Protein AF-A0A349N407-F1 (afdb_monomer_lite)

Structure (mmCIF, N/CA/C/O backbone):
data_AF-A0A349N407-F1
#
_entry.id   AF-A0A349N407-F1
#
loop_
_atom_site.group_PDB
_atom_site.id
_atom_site.type_symbol
_atom_site.label_atom_id
_atom_site.label_alt_id
_atom_site.label_comp_id
_atom_site.label_asym_id
_atom_site.label_entity_id
_atom_site.label_seq_id
_atom_site.pdbx_PDB_ins_code
_atom_site.Cartn_x
_atom_site.Cartn_y
_atom_site.Cartn_z
_atom_site.occupancy
_atom_site.B_iso_or_equiv
_atom_site.auth_seq_id
_atom_site.auth_comp_id
_atom_site.auth_asym_id
_atom_site.auth_atom_id
_atom_site.pdbx_PDB_model_num
ATOM 1 N N . ARG A 1 1 ? 9.165 -16.835 -0.393 1.00 47.25 1 ARG A N 1
ATOM 2 C CA . ARG A 1 1 ? 7.829 -16.956 0.259 1.00 47.25 1 ARG A CA 1
ATOM 3 C C . ARG A 1 1 ? 7.904 -17.006 1.797 1.00 47.25 1 ARG A C 1
ATOM 5 O O . ARG A 1 1 ? 7.090 -16.354 2.441 1.00 47.25 1 ARG A O 1
ATOM 12 N N . THR A 1 2 ? 8.875 -17.701 2.399 1.00 43.88 2 THR A N 1
ATOM 13 C CA . THR A 1 2 ? 8.975 -17.907 3.864 1.00 43.88 2 THR A CA 1
ATOM 14 C C . THR A 1 2 ? 9.281 -16.632 4.672 1.00 43.88 2 THR A C 1
ATOM 16 O O . THR A 1 2 ? 8.630 -16.376 5.679 1.00 43.88 2 THR A O 1
ATOM 19 N N . VAL A 1 3 ? 10.183 -15.764 4.196 1.00 50.06 3 VAL A N 1
ATOM 20 C CA . VAL A 1 3 ? 10.647 -14.574 4.951 1.00 50.06 3 VAL A CA 1
ATOM 21 C C . VAL A 1 3 ? 9.567 -13.493 5.129 1.00 50.06 3 VAL A C 1
ATOM 23 O O . VAL A 1 3 ? 9.430 -12.928 6.212 1.00 50.06 3 VAL A O 1
ATOM 26 N N . GLY A 1 4 ? 8.754 -13.221 4.100 1.00 54.44 4 GLY A N 1
ATOM 27 C CA . GLY A 1 4 ? 7.656 -12.245 4.199 1.00 54.44 4 GLY A CA 1
ATOM 28 C C . GLY A 1 4 ? 6.553 -12.686 5.168 1.00 54.44 4 GLY A C 1
ATOM 29 O O . GLY A 1 4 ? 6.024 -11.875 5.924 1.00 54.44 4 GLY A O 1
ATOM 30 N N . THR A 1 5 ? 6.274 -13.993 5.204 1.00 59.03 5 THR A N 1
ATOM 31 C CA . THR A 1 5 ? 5.304 -14.594 6.131 1.00 59.03 5 THR A CA 1
ATOM 32 C C . THR A 1 5 ? 5.782 -14.486 7.583 1.00 59.03 5 THR A C 1
ATOM 34 O O . THR A 1 5 ? 4.986 -14.140 8.452 1.00 59.03 5 THR A O 1
ATOM 37 N N . LEU A 1 6 ? 7.081 -14.699 7.833 1.00 57.34 6 LEU A N 1
ATOM 38 C CA . LEU A 1 6 ? 7.695 -14.579 9.162 1.00 57.34 6 LEU A CA 1
ATOM 39 C C . LEU A 1 6 ? 7.635 -13.149 9.716 1.00 57.34 6 LEU A C 1
ATOM 41 O O . LEU A 1 6 ? 7.246 -12.961 10.864 1.00 57.34 6 LEU A O 1
ATOM 45 N N . ARG A 1 7 ? 7.937 -12.127 8.901 1.00 59.66 7 ARG A N 1
ATOM 46 C CA . ARG A 1 7 ? 7.836 -10.722 9.346 1.00 59.66 7 ARG A CA 1
ATOM 47 C C . ARG A 1 7 ? 6.400 -10.318 9.695 1.00 59.66 7 ARG A C 1
ATOM 49 O O . ARG A 1 7 ? 6.190 -9.659 10.702 1.00 59.66 7 ARG A O 1
ATOM 56 N N . GLY A 1 8 ? 5.412 -10.742 8.902 1.00 60.84 8 GLY A N 1
ATOM 57 C CA . GLY A 1 8 ? 4.001 -10.453 9.192 1.00 60.84 8 GLY A CA 1
ATOM 58 C C . GLY A 1 8 ? 3.477 -11.150 10.453 1.00 60.84 8 GLY A C 1
ATOM 59 O O . GLY A 1 8 ? 2.625 -10.602 11.145 1.00 60.84 8 GLY A O 1
ATOM 60 N N . LEU A 1 9 ? 3.983 -12.348 10.763 1.00 65.56 9 LEU A N 1
ATOM 61 C CA . LEU A 1 9 ? 3.678 -13.045 12.016 1.00 65.56 9 LEU A CA 1
ATOM 62 C C . LEU A 1 9 ? 4.338 -12.371 13.222 1.00 65.56 9 LEU A C 1
ATOM 64 O O . LEU A 1 9 ? 3.709 -12.280 14.268 1.00 65.56 9 LEU A O 1
ATOM 68 N N . ASN A 1 10 ? 5.560 -11.859 13.067 1.00 69.25 10 ASN A N 1
ATOM 69 C CA . ASN A 1 10 ? 6.248 -11.137 14.133 1.00 69.25 10 ASN A CA 1
ATOM 70 C C . ASN A 1 10 ? 5.510 -9.846 14.528 1.00 69.25 10 ASN A C 1
ATOM 72 O O . ASN A 1 10 ? 5.303 -9.616 15.712 1.00 69.25 10 ASN A O 1
ATOM 76 N N . ASP A 1 11 ? 5.038 -9.058 13.551 1.00 68.38 11 ASP A N 1
ATOM 77 C CA . ASP A 1 11 ? 4.224 -7.856 13.813 1.00 68.38 11 ASP A CA 1
ATOM 78 C C . ASP A 1 11 ? 2.938 -8.220 14.588 1.00 68.38 11 ASP A C 1
ATOM 80 O O . ASP A 1 11 ? 2.602 -7.572 15.576 1.00 68.38 11 ASP A O 1
ATOM 84 N N . LEU A 1 12 ? 2.245 -9.294 14.177 1.00 74.25 12 LEU A N 1
ATOM 85 C CA . LEU A 1 12 ? 1.037 -9.786 14.852 1.00 74.25 12 LEU A CA 1
ATOM 86 C C . LEU A 1 12 ? 1.310 -10.247 16.288 1.00 74.25 12 LEU A C 1
ATOM 88 O O . LEU A 1 12 ? 0.494 -9.987 17.168 1.00 74.25 12 LEU A O 1
ATOM 92 N N . LEU A 1 13 ? 2.425 -10.945 16.514 1.00 74.75 13 LEU A N 1
ATOM 93 C CA . LEU A 1 13 ? 2.823 -11.420 17.837 1.00 74.75 13 LEU A CA 1
ATOM 94 C C . LEU A 1 13 ? 3.188 -10.252 18.747 1.00 74.75 13 LEU A C 1
ATOM 96 O O . LEU A 1 13 ? 2.617 -10.149 19.824 1.00 74.75 13 LEU A O 1
ATOM 100 N N . LEU A 1 14 ? 4.082 -9.360 18.313 1.00 71.69 14 LEU A N 1
ATOM 101 C CA . LEU A 1 14 ? 4.497 -8.190 19.096 1.00 71.69 14 LEU A CA 1
ATOM 102 C C . LEU A 1 14 ? 3.305 -7.315 19.470 1.00 71.69 14 LEU A C 1
ATOM 104 O O . LEU A 1 14 ? 3.195 -6.871 20.607 1.00 71.69 14 LEU A O 1
ATOM 108 N N . GLN A 1 15 ? 2.379 -7.129 18.537 1.00 69.81 15 GLN A N 1
ATOM 109 C CA . GLN A 1 15 ? 1.162 -6.393 18.813 1.00 69.81 15 GLN A CA 1
ATOM 110 C C . GLN A 1 15 ? 0.229 -7.129 19.773 1.00 69.81 15 GLN A C 1
ATOM 112 O O . GLN A 1 15 ? -0.333 -6.506 20.662 1.00 69.81 15 GLN A O 1
ATOM 117 N N . HIS A 1 16 ? 0.064 -8.444 19.629 1.00 70.62 16 HIS A N 1
ATOM 118 C CA . HIS A 1 16 ? -0.728 -9.217 20.581 1.00 70.62 16 HIS A CA 1
ATOM 119 C C . HIS A 1 16 ? -0.116 -9.175 21.989 1.00 70.62 16 HIS A C 1
ATOM 121 O O . HIS A 1 16 ? -0.849 -9.073 22.966 1.00 70.62 16 HIS A O 1
ATOM 127 N N . PHE A 1 17 ? 1.216 -9.195 22.093 1.00 69.94 17 PHE A N 1
ATOM 128 C CA . PHE A 1 17 ? 1.940 -9.001 23.348 1.00 69.94 17 PHE A CA 1
ATOM 129 C C . PHE A 1 17 ? 1.700 -7.604 23.944 1.00 69.94 17 PHE A C 1
ATOM 131 O O . PHE A 1 17 ? 1.400 -7.513 25.134 1.00 69.94 17 PHE A O 1
ATOM 138 N N . ASP A 1 18 ? 1.767 -6.536 23.141 1.00 67.56 18 ASP A N 1
ATOM 139 C CA . ASP A 1 18 ? 1.457 -5.169 23.597 1.00 67.56 18 ASP A CA 1
ATOM 140 C C . ASP A 1 18 ? -0.003 -5.048 24.070 1.00 67.56 18 ASP A C 1
ATOM 142 O O . ASP A 1 18 ? -0.275 -4.547 25.159 1.00 67.56 18 ASP A O 1
ATOM 146 N N . GLU A 1 19 ? -0.945 -5.584 23.288 1.00 68.81 19 GLU A N 1
ATOM 147 C CA . GLU A 1 19 ? -2.385 -5.506 23.553 1.00 68.81 19 GLU A CA 1
ATOM 148 C C . GLU A 1 19 ? -2.820 -6.331 24.773 1.00 68.81 19 GLU A C 1
ATOM 150 O O . GLU A 1 19 ? -3.635 -5.859 25.564 1.00 68.81 19 GLU A O 1
ATOM 155 N N . VAL A 1 20 ? -2.327 -7.566 24.912 1.00 67.25 20 VAL A N 1
ATOM 156 C CA . VAL A 1 20 ? -2.818 -8.515 25.926 1.00 67.25 20 VAL A CA 1
ATOM 157 C C . VAL A 1 20 ? -1.972 -8.508 27.187 1.00 67.25 20 VAL A C 1
ATOM 159 O O . VAL A 1 20 ? -2.528 -8.710 28.259 1.00 67.25 20 VAL A O 1
ATOM 162 N N . ILE A 1 21 ? -0.655 -8.302 27.087 1.00 63.25 21 ILE A N 1
ATOM 163 C CA . ILE A 1 21 ? 0.256 -8.462 28.229 1.00 63.25 21 ILE A CA 1
ATOM 164 C C . ILE A 1 21 ? 0.672 -7.116 28.819 1.00 63.25 21 ILE A C 1
ATOM 166 O O . ILE A 1 21 ? 0.627 -6.961 30.036 1.00 63.25 21 ILE A O 1
ATOM 170 N N . LEU A 1 22 ? 1.066 -6.142 27.993 1.00 60.12 22 LEU A N 1
ATOM 171 C CA . LEU A 1 22 ? 1.614 -4.874 28.498 1.00 60.12 22 LEU A CA 1
ATOM 172 C C . LEU A 1 22 ? 0.538 -3.886 28.964 1.00 60.12 22 LEU A C 1
ATOM 174 O O . LEU A 1 22 ? 0.770 -3.159 29.924 1.00 60.12 22 LEU A O 1
ATOM 178 N N . ARG A 1 23 ? -0.643 -3.885 28.336 1.00 64.44 23 ARG A N 1
ATOM 179 C CA . ARG A 1 23 ? -1.752 -2.964 28.669 1.00 64.44 23 ARG A CA 1
ATOM 180 C C . ARG A 1 23 ? -2.846 -3.597 29.538 1.00 64.44 23 ARG A C 1
ATOM 182 O O . ARG A 1 23 ? -3.984 -3.128 29.584 1.00 64.44 23 ARG A O 1
ATOM 189 N N . LEU A 1 24 ? -2.507 -4.685 30.230 1.00 58.62 24 LEU A N 1
ATOM 190 C CA . LEU A 1 24 ? -3.411 -5.438 31.099 1.00 58.62 24 LEU A CA 1
ATOM 191 C C . LEU A 1 24 ? -3.842 -4.558 32.291 1.00 58.62 24 LEU A C 1
ATOM 193 O O . LEU A 1 24 ? -3.053 -4.283 33.189 1.00 58.62 24 LEU A O 1
ATOM 197 N N . GLY A 1 25 ? -5.103 -4.109 32.294 1.00 62.22 25 GLY A N 1
ATOM 198 C CA . GLY A 1 25 ? -5.687 -3.292 33.371 1.00 62.22 25 GLY A CA 1
ATOM 199 C C . GLY A 1 25 ? -5.849 -1.797 33.065 1.00 62.22 25 GLY A C 1
ATOM 200 O O . GLY A 1 25 ? -6.420 -1.076 33.884 1.00 62.22 25 GLY A O 1
ATOM 201 N N . GLU A 1 26 ? -5.417 -1.321 31.895 1.00 73.19 26 GLU A N 1
ATOM 202 C CA . GLU A 1 26 ? -5.687 0.052 31.454 1.00 73.19 26 GLU A CA 1
ATOM 203 C C . GLU A 1 26 ? -7.124 0.198 30.924 1.00 73.19 26 GLU A C 1
ATOM 205 O O . GLU A 1 26 ? -7.668 -0.698 30.274 1.00 73.19 26 GLU A O 1
ATOM 210 N N . ARG A 1 27 ? -7.762 1.353 31.172 1.00 75.56 27 ARG A N 1
ATOM 211 C CA . ARG A 1 27 ? -9.042 1.674 30.523 1.00 75.56 27 ARG A CA 1
ATOM 212 C C . ARG A 1 27 ? -8.802 1.894 29.036 1.00 75.56 27 ARG A C 1
ATOM 214 O O . ARG A 1 27 ? -8.113 2.837 28.655 1.00 75.56 27 ARG A O 1
ATOM 221 N N . GLU A 1 28 ? -9.428 1.068 28.206 1.00 81.56 28 GLU A N 1
ATOM 222 C CA . GLU A 1 28 ? -9.344 1.237 26.761 1.00 81.56 28 GLU A CA 1
ATOM 223 C C . GLU A 1 28 ? -9.971 2.564 26.319 1.00 81.56 28 GLU A C 1
ATOM 225 O O . GLU A 1 28 ? -11.111 2.892 26.661 1.00 81.56 28 GLU A O 1
ATOM 230 N N . ARG A 1 29 ? -9.227 3.322 25.513 1.00 89.69 29 ARG A N 1
ATOM 231 C CA . ARG A 1 29 ? -9.708 4.530 24.852 1.00 89.69 29 ARG A CA 1
ATOM 232 C C . ARG A 1 29 ? -10.147 4.174 23.440 1.00 89.69 29 ARG A C 1
ATOM 234 O O . ARG A 1 29 ? -9.311 3.878 22.586 1.00 89.69 29 ARG A O 1
ATOM 241 N N . ILE A 1 30 ? -11.453 4.248 23.196 1.00 94.19 30 ILE A N 1
ATOM 242 C CA . ILE A 1 30 ? -12.056 4.023 21.880 1.00 94.19 30 ILE A CA 1
ATOM 243 C C . ILE A 1 30 ? -12.538 5.361 21.321 1.00 94.19 30 ILE A C 1
ATOM 245 O O . ILE A 1 30 ? -13.347 6.045 21.943 1.00 94.19 30 ILE A O 1
ATOM 249 N N . THR A 1 31 ? -12.044 5.728 20.141 1.00 96.25 31 THR A N 1
ATOM 250 C CA . THR A 1 31 ? -12.494 6.909 19.394 1.00 96.25 31 THR A CA 1
ATOM 251 C C . THR A 1 31 ? -13.072 6.458 18.053 1.00 96.25 31 THR A C 1
ATOM 253 O O . THR A 1 31 ? -12.316 5.926 17.237 1.00 96.25 31 THR A O 1
ATOM 256 N N . PRO A 1 32 ? -14.379 6.637 17.789 1.00 97.06 32 PRO A N 1
ATOM 257 C CA . PRO A 1 32 ? -14.953 6.351 16.477 1.00 97.06 32 PRO A CA 1
ATOM 258 C C . PRO A 1 32 ? -14.275 7.196 15.393 1.00 97.06 32 PRO A C 1
ATOM 260 O O . PRO A 1 32 ? -14.073 8.393 15.590 1.00 97.06 32 PRO A O 1
ATOM 263 N N . LEU A 1 33 ? -13.926 6.583 14.258 1.00 96.88 33 LEU A N 1
ATOM 264 C CA . LEU A 1 33 ? -13.327 7.291 13.122 1.00 96.88 33 LEU A CA 1
ATOM 265 C C . LEU A 1 33 ? -14.329 7.426 11.974 1.00 96.88 33 LEU A C 1
ATOM 267 O O . LEU A 1 33 ? -14.489 8.505 11.413 1.00 96.88 33 LEU A O 1
ATOM 271 N N . ASN A 1 34 ? -15.029 6.340 11.641 1.00 97.06 34 ASN A N 1
ATOM 272 C CA . ASN A 1 34 ? -16.158 6.326 10.713 1.00 97.06 34 ASN A CA 1
ATOM 273 C C . ASN A 1 34 ? -17.015 5.058 10.925 1.00 97.06 34 ASN A C 1
ATOM 275 O O . ASN A 1 34 ? -16.784 4.284 11.849 1.00 97.06 34 ASN A O 1
ATOM 279 N N . ASN A 1 35 ? -17.978 4.800 10.035 1.00 96.75 35 ASN A N 1
ATOM 280 C CA . ASN A 1 35 ? -18.873 3.631 10.104 1.00 96.75 35 ASN A CA 1
ATOM 281 C C . ASN A 1 35 ? -18.198 2.275 9.795 1.00 96.75 35 ASN A C 1
ATOM 283 O O . ASN A 1 35 ? -18.891 1.287 9.571 1.00 96.75 35 ASN A O 1
ATOM 287 N N . ARG A 1 36 ? -16.870 2.220 9.683 1.00 98.12 36 ARG A N 1
ATOM 288 C CA . ARG A 1 36 ? -16.084 1.002 9.417 1.00 98.12 36 ARG A CA 1
ATOM 289 C C . ARG A 1 36 ? -14.920 0.851 10.388 1.00 98.12 36 ARG A C 1
ATOM 291 O O . ARG A 1 36 ? -14.534 -0.277 10.685 1.00 98.12 36 ARG A O 1
ATOM 298 N N . PHE A 1 37 ? -14.382 1.963 10.886 1.00 98.50 37 PHE A N 1
ATOM 299 C CA . PHE A 1 37 ? -13.179 1.988 11.702 1.00 98.50 37 PHE A CA 1
ATOM 300 C C . PHE A 1 37 ? -13.323 2.835 12.965 1.00 98.50 37 PHE A C 1
ATOM 302 O O . PHE A 1 37 ? -14.006 3.860 13.000 1.00 98.50 37 PHE A O 1
ATOM 309 N N . GLN A 1 38 ? -12.575 2.434 13.982 1.00 97.81 38 GLN A N 1
ATOM 310 C CA . GLN A 1 38 ? -12.342 3.172 15.213 1.00 97.81 38 GLN A CA 1
ATOM 311 C C . GLN A 1 38 ? -10.855 3.125 15.572 1.00 97.81 38 GLN A C 1
ATOM 313 O O . GLN A 1 38 ? -10.096 2.312 15.047 1.00 97.81 38 GLN A O 1
ATOM 318 N N . ILE A 1 39 ? -10.426 4.005 16.467 1.00 97.06 39 ILE A N 1
ATOM 319 C CA . ILE A 1 39 ? -9.088 3.989 17.054 1.00 97.06 39 ILE A CA 1
ATOM 320 C C . ILE A 1 39 ? -9.225 3.431 18.466 1.00 97.06 39 ILE A C 1
ATOM 322 O O . ILE A 1 39 ? -9.934 4.020 19.281 1.00 97.06 39 ILE A O 1
ATOM 326 N N . ARG A 1 40 ? -8.551 2.316 18.759 1.00 93.25 40 ARG A N 1
ATOM 327 C CA . ARG A 1 40 ? -8.505 1.704 20.091 1.00 93.25 40 ARG A CA 1
ATOM 328 C C . ARG A 1 40 ? -7.072 1.703 20.611 1.00 93.25 40 ARG A C 1
ATOM 330 O O . ARG A 1 40 ? -6.248 0.916 20.142 1.00 93.25 40 ARG A O 1
ATOM 337 N N . ASN A 1 41 ? -6.808 2.559 21.597 1.00 90.12 41 ASN A N 1
ATOM 338 C CA . ASN A 1 41 ? -5.482 2.813 22.174 1.00 90.12 41 ASN A CA 1
ATOM 339 C C . ASN A 1 41 ? -4.423 3.150 21.104 1.00 90.12 41 ASN A C 1
ATOM 341 O O . ASN A 1 41 ? -3.374 2.519 21.056 1.00 90.12 41 ASN A O 1
ATOM 345 N N . ASP A 1 42 ? -4.749 4.097 20.217 1.00 92.56 42 ASP A N 1
ATOM 346 C CA . ASP A 1 42 ? -3.892 4.602 19.124 1.00 92.56 42 ASP A CA 1
ATOM 347 C C . ASP A 1 42 ? -3.671 3.638 17.938 1.00 92.56 42 ASP A C 1
ATOM 349 O O . ASP A 1 42 ? -3.018 3.977 16.948 1.00 92.56 42 ASP A O 1
ATOM 353 N N . TYR A 1 43 ? -4.317 2.469 17.957 1.00 94.50 43 TYR A N 1
ATOM 354 C CA . TYR A 1 43 ? -4.345 1.528 16.836 1.00 94.50 43 TYR A CA 1
ATOM 355 C C . TYR A 1 43 ? -5.683 1.558 16.098 1.00 94.50 43 TYR A C 1
ATOM 357 O O . TYR A 1 43 ? -6.750 1.548 16.711 1.00 94.50 43 TYR A O 1
ATOM 365 N N . LEU A 1 44 ? -5.630 1.539 14.766 1.00 97.50 44 LEU A N 1
ATOM 366 C CA . LEU A 1 44 ? -6.809 1.425 13.913 1.00 97.50 44 LEU A CA 1
ATOM 367 C C . LEU A 1 44 ? -7.433 0.031 14.050 1.00 97.50 44 LEU A C 1
ATOM 369 O O . LEU A 1 44 ? -6.744 -0.983 13.919 1.00 97.50 44 LEU A O 1
ATOM 373 N N . GLU A 1 45 ? -8.740 -0.013 14.260 1.00 97.38 45 GLU A N 1
ATOM 374 C CA . GLU A 1 45 ? -9.527 -1.225 14.444 1.00 97.38 45 GLU A CA 1
ATOM 375 C C . GLU A 1 45 ? -10.792 -1.172 13.579 1.00 97.38 45 GLU A C 1
ATOM 377 O O . GLU A 1 45 ? -11.432 -0.124 13.484 1.00 97.38 45 GLU A O 1
ATOM 382 N N . VAL A 1 46 ? -11.170 -2.285 12.945 1.00 97.81 46 VAL A N 1
ATOM 383 C CA . VAL A 1 46 ? -12.496 -2.407 12.315 1.00 97.81 46 VAL A CA 1
ATOM 384 C C . VAL A 1 46 ? -13.594 -2.520 13.368 1.00 97.81 46 VAL A C 1
ATOM 386 O O . VAL A 1 46 ? -13.421 -3.193 14.379 1.00 97.81 46 VAL A O 1
ATOM 389 N N . ILE A 1 47 ? -14.749 -1.905 13.118 1.00 97.00 47 ILE A N 1
ATOM 390 C CA . ILE A 1 47 ? -15.869 -1.951 14.071 1.00 97.00 47 ILE A CA 1
ATOM 391 C C . ILE A 1 47 ? -16.582 -3.314 14.098 1.00 97.00 47 ILE A C 1
ATOM 393 O O . ILE A 1 47 ? -17.254 -3.629 15.076 1.00 97.00 47 ILE A O 1
ATOM 397 N N . ASP A 1 48 ? -16.439 -4.126 13.042 1.00 95.44 48 ASP A N 1
ATOM 398 C CA . ASP A 1 48 ? -16.951 -5.497 12.976 1.00 95.44 48 ASP A CA 1
ATOM 399 C C . ASP A 1 48 ? -16.189 -6.376 11.967 1.00 95.44 48 ASP A C 1
ATOM 401 O O . ASP A 1 48 ? -15.511 -5.899 11.056 1.00 95.44 48 ASP A O 1
ATOM 405 N N . GLU A 1 49 ? -16.335 -7.695 12.100 1.00 95.75 49 GLU A N 1
ATOM 406 C CA . GLU A 1 49 ? -15.588 -8.686 11.311 1.00 95.75 49 GLU A CA 1
ATOM 407 C C . GLU A 1 49 ? -15.973 -8.732 9.824 1.00 95.75 49 GLU A C 1
ATOM 409 O O . GLU A 1 49 ? -15.202 -9.210 8.991 1.00 95.75 49 GLU A O 1
ATOM 414 N N . LYS A 1 50 ? -17.156 -8.222 9.464 1.00 97.62 50 LYS A N 1
ATOM 415 C CA . LYS A 1 50 ? -17.696 -8.261 8.098 1.00 97.62 50 LYS A CA 1
ATOM 416 C C . LYS A 1 50 ? -17.469 -6.948 7.336 1.00 97.62 50 LYS A C 1
ATOM 418 O O . LYS A 1 50 ? -18.001 -6.789 6.238 1.00 97.62 50 LYS A O 1
ATOM 423 N N . V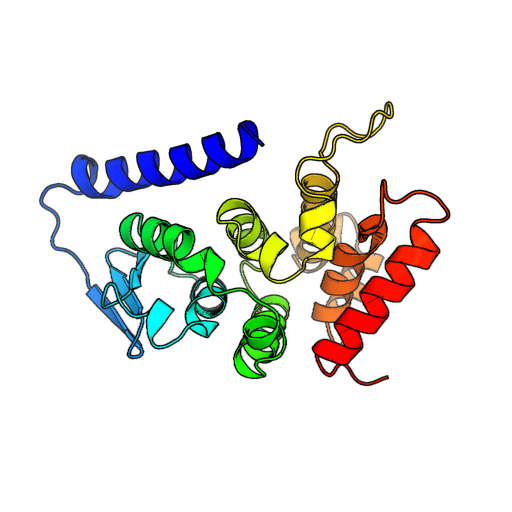AL A 1 51 ? -16.671 -6.012 7.867 1.00 98.31 51 VAL A N 1
ATOM 424 C CA . VAL A 1 51 ? -16.349 -4.743 7.182 1.00 98.31 51 VAL A CA 1
ATOM 425 C C . VAL A 1 51 ? -15.813 -4.991 5.771 1.00 98.31 51 VAL A C 1
ATOM 427 O O . VAL A 1 51 ? -16.334 -4.411 4.823 1.00 98.31 51 VAL A O 1
ATOM 430 N N . PHE A 1 52 ? -14.832 -5.884 5.603 1.00 98.50 52 PHE A N 1
ATOM 431 C CA . PHE A 1 52 ? -14.200 -6.107 4.295 1.00 98.50 52 PHE A CA 1
ATOM 432 C C . PHE A 1 52 ? -15.077 -6.883 3.310 1.00 98.50 52 PHE A C 1
ATOM 434 O O . PHE A 1 52 ? -14.962 -6.663 2.111 1.00 98.50 52 PHE A O 1
ATOM 441 N N . THR A 1 53 ? -15.981 -7.747 3.778 1.00 97.88 53 THR A N 1
ATOM 442 C CA . THR A 1 53 ? -16.915 -8.444 2.879 1.00 97.88 53 THR A CA 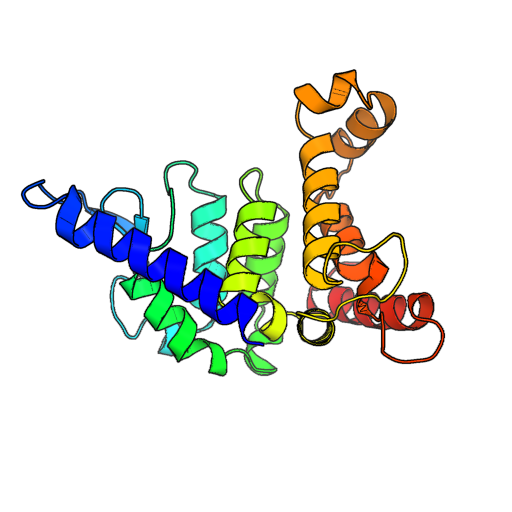1
ATOM 443 C C . THR A 1 53 ? -18.041 -7.525 2.410 1.00 97.88 53 THR A C 1
ATOM 445 O O . THR A 1 53 ? -18.457 -7.615 1.260 1.00 97.88 53 THR A O 1
ATOM 448 N N . ARG A 1 54 ? -18.511 -6.601 3.261 1.00 97.88 54 ARG A N 1
ATOM 449 C CA . ARG A 1 54 ? -19.528 -5.601 2.880 1.00 97.88 54 ARG A CA 1
ATOM 450 C C . ARG A 1 54 ? -18.950 -4.422 2.097 1.00 97.88 54 ARG A C 1
ATOM 452 O O . ARG A 1 54 ? -19.638 -3.851 1.257 1.00 97.88 54 ARG A O 1
ATOM 459 N N . ALA A 1 55 ? -17.712 -4.036 2.388 1.00 98.25 55 ALA A N 1
ATOM 460 C CA . ALA A 1 55 ? -17.017 -2.916 1.766 1.00 98.25 55 ALA A CA 1
ATOM 461 C C . ALA A 1 55 ? -15.569 -3.309 1.414 1.00 98.25 55 ALA A C 1
ATOM 463 O O . ALA A 1 55 ? -14.643 -2.912 2.124 1.00 98.25 55 ALA A O 1
ATOM 464 N N . PRO A 1 56 ? -15.339 -4.057 0.316 1.00 98.56 56 PRO A N 1
ATOM 465 C CA . PRO A 1 56 ? -14.001 -4.526 -0.052 1.00 98.56 56 PRO A CA 1
ATOM 466 C C . PRO A 1 56 ? -12.967 -3.405 -0.172 1.00 98.56 56 PRO A C 1
ATOM 468 O O . PRO A 1 56 ? -11.860 -3.552 0.342 1.00 98.56 56 PRO A O 1
ATOM 471 N N . PHE A 1 57 ? -13.332 -2.253 -0.748 1.00 98.62 57 PHE A N 1
ATOM 472 C CA . PHE A 1 57 ? -12.451 -1.081 -0.880 1.00 98.62 57 PHE A CA 1
ATOM 473 C C . PHE A 1 57 ? -11.817 -0.629 0.451 1.00 98.62 57 PHE A C 1
ATOM 475 O O . PHE A 1 57 ? -10.741 -0.024 0.454 1.00 98.62 57 PHE A O 1
ATOM 482 N N . ALA A 1 58 ? -12.428 -0.978 1.592 1.00 98.75 58 ALA A N 1
ATOM 483 C CA . ALA A 1 58 ? -11.881 -0.716 2.917 1.00 98.75 58 ALA A CA 1
ATOM 484 C C . ALA A 1 58 ? -10.508 -1.387 3.139 1.00 98.75 58 ALA A C 1
ATOM 486 O O . ALA A 1 58 ? -9.728 -0.929 3.972 1.00 98.75 58 ALA A O 1
ATOM 487 N N . LEU A 1 59 ? -10.164 -2.423 2.359 1.00 98.81 59 LEU A N 1
ATOM 488 C CA . LEU A 1 59 ? -8.8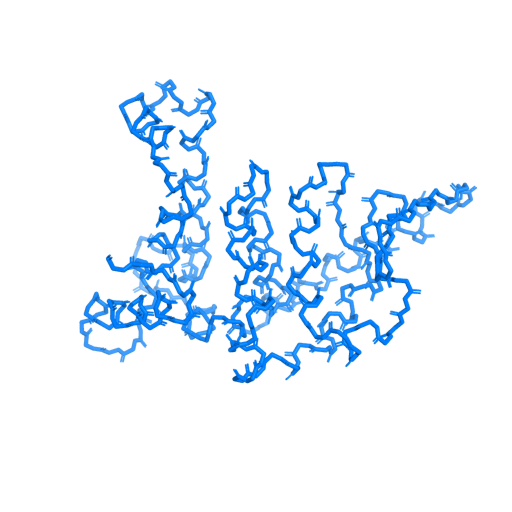31 -3.035 2.337 1.00 98.81 59 LEU A CA 1
ATOM 489 C C . LEU A 1 59 ? -7.728 -2.049 1.921 1.00 98.81 59 LEU A C 1
ATOM 491 O O . LEU A 1 59 ? -6.593 -2.222 2.354 1.00 98.81 59 LEU A O 1
ATOM 495 N N . ILE A 1 60 ? -8.029 -1.022 1.115 1.00 98.75 60 ILE A N 1
ATOM 496 C CA . ILE A 1 60 ? -7.098 0.089 0.841 1.00 98.75 60 ILE A CA 1
ATOM 497 C C . ILE A 1 60 ? -7.282 1.204 1.875 1.00 98.75 60 ILE A C 1
ATOM 499 O O . ILE A 1 60 ? -6.296 1.764 2.356 1.00 98.75 60 ILE A O 1
ATOM 503 N N . GLU A 1 61 ? -8.528 1.490 2.259 1.00 98.69 61 GLU A N 1
ATOM 504 C CA . GLU A 1 61 ? -8.881 2.575 3.184 1.00 98.69 61 GLU A CA 1
ATOM 505 C C . GLU A 1 61 ? -8.105 2.520 4.507 1.00 98.69 61 GLU A C 1
ATOM 507 O O . GLU A 1 61 ? -7.652 3.560 4.977 1.00 98.69 61 GLU A O 1
ATOM 512 N N . VAL A 1 62 ? -7.864 1.322 5.061 1.00 98.50 62 VAL A N 1
ATOM 513 C CA . VAL A 1 62 ? -7.011 1.104 6.251 1.00 98.50 62 VAL A CA 1
ATOM 514 C C . VAL A 1 62 ? -5.717 1.920 6.173 1.00 98.50 62 VAL A C 1
ATOM 516 O O . VAL A 1 62 ? -5.327 2.597 7.124 1.00 98.50 62 VAL A O 1
ATOM 519 N N . PHE A 1 63 ? -5.041 1.856 5.028 1.00 98.44 63 PHE A N 1
ATOM 520 C CA . PHE A 1 63 ? -3.734 2.468 4.830 1.00 98.44 63 PHE A CA 1
ATOM 521 C C . PHE A 1 63 ? -3.839 3.978 4.637 1.00 98.44 63 PHE A C 1
ATOM 523 O O . PHE A 1 63 ? -2.993 4.710 5.148 1.00 98.44 63 PHE A O 1
ATOM 530 N N . VAL A 1 64 ? -4.893 4.445 3.964 1.00 98.31 64 VAL A N 1
ATOM 531 C CA . VAL A 1 64 ? -5.193 5.875 3.808 1.00 98.31 64 VAL A CA 1
ATOM 532 C C . VAL A 1 64 ? -5.460 6.507 5.172 1.00 98.31 64 VAL A C 1
ATOM 534 O O . VAL A 1 64 ? -4.802 7.481 5.534 1.00 98.31 64 VAL A O 1
ATOM 537 N N . LEU A 1 65 ? -6.325 5.892 5.983 1.00 97.94 65 LEU A N 1
ATOM 538 C CA . LEU A 1 65 ? -6.649 6.370 7.327 1.00 97.94 65 LEU A CA 1
ATOM 539 C C . LEU A 1 65 ? -5.401 6.427 8.211 1.00 97.94 65 LEU A C 1
ATOM 541 O O . LEU A 1 65 ? -5.157 7.448 8.851 1.00 97.94 65 LEU A O 1
ATOM 545 N N . CYS A 1 66 ? -4.559 5.389 8.202 1.00 97.38 66 CYS A N 1
ATOM 546 C CA . CYS A 1 66 ? -3.291 5.423 8.934 1.00 97.38 66 CYS A CA 1
ATOM 547 C C . CYS A 1 66 ? -2.308 6.488 8.412 1.00 97.38 66 CYS A C 1
ATOM 549 O O . CYS A 1 66 ? -1.472 6.967 9.178 1.00 97.38 66 CYS A O 1
ATOM 551 N N . ALA A 1 67 ? -2.340 6.820 7.118 1.00 96.12 67 ALA A N 1
ATOM 552 C CA . ALA A 1 67 ? -1.478 7.848 6.537 1.00 96.12 67 ALA A CA 1
ATOM 553 C C . ALA A 1 67 ? -1.934 9.263 6.919 1.00 96.12 67 ALA A C 1
ATOM 555 O O . ALA A 1 67 ? -1.100 10.119 7.207 1.00 96.12 67 ALA A O 1
ATOM 556 N N . GLN A 1 68 ? -3.245 9.490 6.963 1.00 94.88 68 GLN A N 1
ATOM 557 C CA . GLN A 1 68 ? -3.855 10.799 7.207 1.00 94.88 68 GLN A CA 1
ATOM 558 C C . GLN A 1 68 ? -4.033 11.145 8.685 1.00 94.88 68 GLN A C 1
ATOM 560 O O . GLN A 1 68 ? -4.247 12.307 9.013 1.00 94.88 68 GLN A O 1
ATOM 565 N N . ASN A 1 69 ? -3.922 10.159 9.575 1.00 94.38 69 ASN A N 1
ATOM 566 C CA . ASN A 1 69 ? -4.064 10.332 11.016 1.00 94.38 69 ASN A CA 1
ATOM 567 C C . ASN A 1 69 ? -2.712 10.066 11.702 1.00 94.38 69 ASN A C 1
ATOM 569 O O . ASN A 1 69 ? -2.376 8.907 11.978 1.00 94.38 69 ASN A O 1
ATOM 573 N N . PRO A 1 70 ? -1.893 11.106 11.967 1.00 89.38 70 PRO A N 1
ATOM 574 C CA . PRO A 1 70 ? -0.564 10.948 12.558 1.00 89.38 70 PRO A CA 1
ATOM 575 C C . PRO A 1 70 ? -0.564 10.230 13.910 1.00 89.38 70 PRO A C 1
ATOM 577 O O . PRO A 1 70 ? 0.383 9.493 14.180 1.00 89.38 70 PRO A O 1
ATOM 580 N N . GLN A 1 71 ? -1.634 10.386 14.693 1.00 89.81 71 GLN A N 1
ATOM 581 C CA . GLN A 1 71 ? -1.844 9.734 15.985 1.00 89.81 71 GLN A CA 1
ATOM 582 C C . GLN A 1 71 ? -2.034 8.217 15.889 1.00 89.81 71 GLN A C 1
ATOM 584 O O . GLN A 1 71 ? -1.884 7.527 16.886 1.00 89.81 71 GLN A O 1
ATOM 589 N N . ILE A 1 72 ? -2.361 7.681 14.707 1.00 94.25 72 ILE A N 1
ATOM 590 C CA . ILE A 1 72 ? -2.487 6.235 14.534 1.00 94.25 72 ILE A CA 1
ATOM 591 C C . ILE A 1 72 ? -1.092 5.623 14.403 1.00 94.25 72 ILE A C 1
ATOM 593 O O . ILE A 1 72 ? -0.388 5.830 13.405 1.00 94.25 72 ILE A O 1
ATOM 597 N N . GLU A 1 73 ? -0.700 4.828 15.391 1.00 90.75 73 GLU A N 1
ATOM 598 C CA . GLU A 1 73 ? 0.587 4.126 15.420 1.00 90.75 73 GLU A CA 1
ATOM 599 C C . GLU A 1 73 ? 0.566 2.904 14.489 1.00 90.75 73 GLU A C 1
ATOM 601 O O . GLU A 1 73 ? 1.491 2.640 13.705 1.00 90.75 73 GLU A O 1
ATOM 606 N N . GLY A 1 74 ? -0.556 2.184 14.478 1.00 90.75 74 GLY A N 1
ATOM 607 C CA . GLY A 1 74 ? -0.685 0.964 13.700 1.00 90.75 74 GLY A CA 1
ATOM 608 C C . GLY A 1 74 ? -2.104 0.496 13.448 1.00 90.75 74 GLY A C 1
ATOM 609 O O . GLY A 1 74 ? -3.064 1.242 13.577 1.00 90.75 74 GLY A O 1
ATOM 610 N N . VAL A 1 75 ? -2.210 -0.759 13.032 1.00 94.69 75 VAL A N 1
ATOM 611 C CA . VAL A 1 75 ? -3.476 -1.454 12.780 1.00 94.69 75 VAL A CA 1
ATOM 612 C C . VAL A 1 75 ? -3.547 -2.591 13.782 1.00 94.69 75 VAL A C 1
ATOM 614 O O . VAL A 1 75 ? -2.560 -3.307 13.865 1.00 94.69 75 VAL A O 1
ATOM 617 N N . ARG A 1 76 ? -4.644 -2.757 14.529 1.00 93.19 76 ARG A N 1
ATOM 618 C CA . ARG A 1 76 ? -4.814 -3.825 15.535 1.00 93.19 76 ARG A CA 1
ATOM 619 C C . ARG A 1 76 ? -4.593 -5.222 14.966 1.00 93.19 76 ARG A C 1
ATOM 621 O O . ARG A 1 76 ? -4.949 -5.487 13.814 1.00 93.19 76 ARG A O 1
ATOM 628 N N . ALA A 1 77 ? -4.105 -6.148 15.793 1.00 88.62 77 ALA A N 1
ATOM 629 C CA . ALA A 1 77 ? -3.779 -7.502 15.337 1.00 88.62 77 ALA A CA 1
ATOM 630 C C . ALA A 1 77 ? -5.018 -8.240 14.796 1.00 88.62 77 ALA A C 1
ATOM 632 O O . ALA A 1 77 ? -4.938 -8.960 13.797 1.00 88.62 77 ALA A O 1
ATOM 633 N N . SER A 1 78 ? -6.182 -8.016 15.415 1.00 91.88 78 SER A N 1
ATOM 634 C CA . SER A 1 78 ? -7.493 -8.490 14.942 1.00 91.88 78 SER A CA 1
ATOM 635 C C . SER A 1 78 ? -7.815 -7.998 13.532 1.00 91.88 78 SER A C 1
ATOM 637 O O . SER A 1 78 ? -8.198 -8.783 12.666 1.00 91.88 78 SER A O 1
ATOM 639 N N . THR A 1 79 ? -7.574 -6.716 13.269 1.00 97.00 79 THR A N 1
ATOM 640 C CA . THR A 1 79 ? -7.821 -6.101 11.964 1.00 97.00 79 THR A CA 1
ATOM 641 C C . THR A 1 79 ? -6.833 -6.607 10.916 1.00 97.00 79 THR A C 1
ATOM 643 O O . THR A 1 79 ? -7.240 -6.926 9.803 1.00 97.00 79 THR A O 1
ATOM 646 N N . ILE A 1 80 ? -5.553 -6.780 11.264 1.00 96.00 80 ILE A N 1
ATOM 647 C CA . ILE A 1 80 ? -4.555 -7.376 10.360 1.00 96.00 80 ILE A CA 1
ATOM 648 C C . ILE A 1 80 ? -4.959 -8.802 9.959 1.00 96.00 80 ILE A C 1
ATOM 650 O O . ILE A 1 80 ? -4.831 -9.157 8.785 1.00 96.00 80 ILE A O 1
ATOM 654 N N . ARG A 1 81 ? -5.452 -9.626 10.898 1.00 93.69 81 ARG A N 1
ATOM 655 C CA . ARG A 1 81 ? -5.965 -10.972 10.581 1.00 93.69 81 ARG A CA 1
ATOM 656 C C . ARG A 1 81 ? -7.099 -10.901 9.558 1.00 93.69 81 ARG A C 1
ATOM 658 O O . ARG A 1 81 ? -6.988 -11.519 8.504 1.00 93.69 81 ARG A O 1
ATOM 665 N N . LEU A 1 82 ? -8.093 -10.045 9.793 1.00 97.75 82 LEU A N 1
ATOM 666 C CA . LEU A 1 82 ? -9.216 -9.855 8.870 1.00 97.75 82 LEU A CA 1
ATOM 667 C C . LEU A 1 82 ? -8.776 -9.356 7.484 1.00 97.75 82 LEU A C 1
ATOM 669 O O . LEU A 1 82 ? -9.268 -9.862 6.476 1.00 97.75 82 LEU A O 1
ATOM 673 N N . ILE A 1 83 ? -7.816 -8.427 7.407 1.00 98.25 83 ILE A N 1
ATOM 674 C CA . ILE A 1 83 ? -7.220 -7.981 6.134 1.00 98.25 83 ILE A CA 1
ATOM 675 C C . ILE A 1 83 ? -6.615 -9.173 5.390 1.00 98.25 83 ILE A C 1
ATOM 677 O O . ILE A 1 83 ? -6.841 -9.357 4.192 1.00 98.25 83 ILE A O 1
ATOM 681 N N . ARG A 1 84 ? -5.838 -10.005 6.095 1.00 95.94 84 ARG A N 1
ATOM 682 C CA . ARG A 1 84 ? -5.196 -11.176 5.496 1.00 95.94 84 ARG A CA 1
ATOM 683 C C . ARG A 1 84 ? -6.241 -12.168 5.007 1.00 95.94 84 ARG A C 1
ATOM 685 O O . ARG A 1 84 ? -6.073 -12.658 3.893 1.00 95.94 84 ARG A O 1
ATOM 692 N N . ASP A 1 85 ? -7.284 -12.451 5.769 1.00 96.94 85 ASP A N 1
ATOM 693 C CA . ASP A 1 85 ? -8.297 -13.439 5.388 1.00 96.94 85 ASP A CA 1
ATOM 694 C C . ASP A 1 85 ? -9.119 -12.977 4.179 1.00 96.94 85 ASP A C 1
ATOM 696 O O . ASP A 1 85 ? -9.431 -13.775 3.297 1.00 96.94 85 ASP A O 1
ATOM 700 N N . ASN A 1 86 ? -9.340 -11.667 4.049 1.00 98.38 86 ASN A N 1
ATOM 701 C CA . ASN A 1 86 ? -10.130 -11.066 2.973 1.00 98.38 86 ASN A CA 1
ATOM 702 C C . ASN A 1 86 ? -9.314 -10.610 1.751 1.00 98.38 86 ASN A C 1
ATOM 704 O O . ASN A 1 86 ? -9.881 -10.128 0.776 1.00 98.38 86 ASN A O 1
ATOM 708 N N . ARG A 1 87 ? -7.991 -10.822 1.721 1.00 97.44 87 ARG A N 1
ATOM 709 C CA . ARG A 1 87 ? -7.132 -10.454 0.572 1.00 97.44 87 ARG A CA 1
ATOM 710 C C . ARG A 1 87 ? -7.543 -11.100 -0.760 1.00 97.44 87 ARG A C 1
ATOM 712 O O . ARG A 1 87 ? -7.086 -10.674 -1.817 1.00 97.44 87 ARG A O 1
ATOM 719 N N . HIS A 1 88 ? -8.322 -12.180 -0.713 1.00 97.38 88 HIS A N 1
ATOM 720 C CA . HIS A 1 88 ? -8.833 -12.870 -1.897 1.00 97.38 88 HIS A CA 1
ATOM 721 C C . HIS A 1 88 ? -9.870 -12.036 -2.663 1.00 97.38 88 HIS A C 1
ATOM 723 O O . HIS A 1 88 ? -10.005 -12.248 -3.859 1.00 97.38 88 HIS A O 1
ATOM 729 N N . LEU A 1 89 ? -10.502 -11.052 -2.010 1.00 98.44 89 LEU A N 1
ATOM 730 C CA . LEU A 1 89 ? -11.438 -10.102 -2.621 1.00 98.44 89 LEU A CA 1
ATOM 731 C C . LEU A 1 89 ? -10.760 -9.094 -3.567 1.00 98.44 89 LEU A C 1
ATOM 733 O O . LEU A 1 89 ? -11.439 -8.293 -4.191 1.00 98.44 89 LEU A O 1
ATOM 737 N N . ILE A 1 90 ? -9.423 -9.080 -3.648 1.00 98.62 90 ILE A N 1
ATOM 738 C CA . ILE A 1 90 ? -8.671 -8.186 -4.540 1.00 98.62 90 ILE A CA 1
ATOM 739 C C . ILE A 1 90 ? -8.503 -8.860 -5.909 1.00 98.62 90 ILE A C 1
ATOM 741 O O . ILE A 1 90 ? -7.449 -9.427 -6.228 1.00 98.62 90 ILE A O 1
ATOM 745 N N . ASP A 1 91 ? -9.562 -8.809 -6.706 1.00 98.31 91 ASP A N 1
ATOM 746 C CA . ASP A 1 91 ? -9.653 -9.307 -8.079 1.00 98.31 91 ASP A CA 1
ATOM 747 C C . ASP A 1 91 ? -9.671 -8.156 -9.110 1.00 98.31 91 ASP A C 1
ATOM 749 O O . ASP A 1 91 ? -9.232 -7.040 -8.818 1.00 98.31 91 ASP A O 1
ATOM 753 N N . ASP A 1 92 ? -10.070 -8.444 -10.353 1.00 98.06 92 ASP A N 1
ATOM 754 C CA . ASP A 1 92 ? -10.135 -7.434 -11.416 1.00 98.06 92 ASP A CA 1
ATOM 755 C C . ASP A 1 92 ? -11.252 -6.410 -11.182 1.00 98.06 92 ASP A C 1
ATOM 757 O O . ASP A 1 92 ? -11.032 -5.225 -11.439 1.00 98.06 92 ASP A O 1
ATOM 761 N N . GLU A 1 93 ? -12.397 -6.821 -10.626 1.00 98.19 93 GLU A N 1
ATOM 762 C CA . GLU A 1 93 ? -13.486 -5.901 -10.276 1.00 98.19 93 GLU A CA 1
ATOM 763 C C . GLU A 1 93 ? -13.034 -4.934 -9.180 1.00 98.19 93 GLU A C 1
ATOM 765 O O . GLU A 1 93 ? -13.200 -3.721 -9.305 1.00 98.19 93 GLU A O 1
ATOM 770 N N . PHE A 1 94 ? -12.348 -5.445 -8.154 1.00 98.69 94 PHE A N 1
ATOM 771 C CA . PHE A 1 94 ? -11.747 -4.621 -7.111 1.00 98.69 94 PHE A CA 1
ATOM 772 C C . PHE A 1 94 ? -10.753 -3.599 -7.672 1.00 98.69 94 PHE A C 1
ATOM 774 O O . PHE A 1 94 ? -10.722 -2.450 -7.229 1.00 98.69 94 PHE A O 1
ATOM 781 N N . ARG A 1 95 ? -9.901 -4.013 -8.621 1.00 98.50 95 ARG A N 1
ATOM 782 C CA . ARG A 1 95 ? -8.892 -3.139 -9.246 1.00 98.50 95 ARG A CA 1
ATOM 783 C C . ARG A 1 95 ? -9.502 -2.092 -10.180 1.00 98.50 95 ARG A C 1
ATOM 785 O O . ARG A 1 95 ? -8.840 -1.084 -10.426 1.00 98.50 95 ARG A O 1
ATOM 792 N N . ALA A 1 96 ? -10.703 -2.339 -10.701 1.00 97.31 96 ALA A N 1
ATOM 793 C CA . ALA A 1 96 ? -11.457 -1.415 -11.544 1.00 97.31 96 ALA A CA 1
ATOM 794 C C . ALA A 1 96 ? -12.401 -0.494 -10.745 1.00 97.31 96 ALA A C 1
ATOM 796 O O . ALA A 1 96 ? -12.874 0.506 -11.283 1.00 97.31 96 ALA A O 1
ATOM 797 N N . ASP A 1 97 ? -12.673 -0.802 -9.473 1.00 98.38 97 ASP A N 1
ATOM 798 C CA . ASP A 1 97 ? -13.510 0.027 -8.605 1.00 98.38 97 ASP A CA 1
ATOM 799 C C . ASP A 1 97 ? -12.887 1.418 -8.404 1.00 98.38 97 ASP A C 1
ATOM 801 O O . ASP A 1 97 ? -11.790 1.566 -7.851 1.00 98.38 97 ASP A O 1
ATOM 805 N N . ILE A 1 98 ? -13.628 2.458 -8.798 1.00 98.12 98 ILE A N 1
ATOM 806 C CA . ILE A 1 98 ? -13.196 3.852 -8.677 1.00 98.12 98 ILE A CA 1
ATOM 807 C C . ILE A 1 98 ? -12.843 4.227 -7.234 1.00 98.12 98 ILE A C 1
ATOM 809 O O . ILE A 1 98 ? -11.923 5.005 -7.017 1.00 98.12 98 ILE A O 1
ATOM 813 N N . ARG A 1 99 ? -13.498 3.631 -6.230 1.00 98.56 99 ARG A N 1
ATOM 814 C CA . ARG A 1 99 ? -13.192 3.874 -4.812 1.00 98.56 99 ARG A CA 1
ATOM 815 C C . ARG A 1 99 ? -11.792 3.384 -4.463 1.00 98.56 99 ARG A C 1
ATOM 817 O O . ARG A 1 99 ? -11.060 4.084 -3.770 1.00 98.56 99 ARG A O 1
ATOM 824 N N . CYS A 1 100 ? -11.401 2.211 -4.963 1.00 98.69 100 CYS A N 1
ATOM 825 C CA . CYS A 1 100 ? -10.064 1.655 -4.764 1.00 98.69 100 CYS A CA 1
ATOM 826 C C . CYS A 1 100 ? -9.001 2.518 -5.450 1.00 98.69 100 CYS A C 1
ATOM 828 O O . CYS A 1 100 ? -7.992 2.859 -4.829 1.00 98.69 100 CYS A O 1
ATOM 830 N N . VAL A 1 101 ? -9.268 2.922 -6.695 1.00 98.31 101 VAL A N 1
ATOM 831 C CA . VAL A 1 101 ? -8.410 3.831 -7.466 1.00 98.31 101 VAL A CA 1
ATOM 832 C C . VAL A 1 101 ? -8.216 5.156 -6.729 1.00 98.31 101 VAL A C 1
ATOM 834 O O . VAL A 1 101 ? -7.081 5.589 -6.523 1.00 98.31 101 VAL A O 1
ATOM 837 N N . THR A 1 102 ? -9.307 5.782 -6.283 1.00 98.38 102 THR A N 1
ATOM 838 C CA . THR A 1 102 ? -9.270 7.049 -5.548 1.00 98.38 102 THR A CA 1
ATOM 839 C C . THR A 1 102 ? -8.487 6.913 -4.248 1.00 98.38 102 THR A C 1
ATOM 841 O O . THR A 1 102 ? -7.573 7.704 -4.028 1.00 98.38 102 THR A O 1
ATOM 844 N N . LEU A 1 103 ? -8.766 5.889 -3.434 1.00 98.69 103 LEU A N 1
ATOM 845 C CA . LEU A 1 103 ? -8.070 5.662 -2.164 1.00 98.69 103 LEU A CA 1
ATOM 846 C C . LEU A 1 103 ? -6.570 5.412 -2.362 1.00 98.69 103 LEU A C 1
ATOM 848 O O . LEU A 1 103 ? -5.751 5.915 -1.596 1.00 98.69 103 LEU A O 1
ATOM 852 N N . PHE A 1 104 ? -6.173 4.664 -3.394 1.00 98.62 104 PHE A N 1
ATOM 853 C CA . PHE A 1 104 ? -4.752 4.440 -3.657 1.00 98.62 104 PHE A CA 1
ATOM 854 C C . PHE A 1 104 ? -4.040 5.731 -4.081 1.00 98.62 104 PHE A C 1
ATOM 856 O O . PHE A 1 104 ? -2.952 6.030 -3.589 1.00 98.62 104 PHE A O 1
ATOM 863 N N . MET A 1 105 ? -4.664 6.536 -4.943 1.00 98.25 105 MET A N 1
ATOM 864 C CA . MET A 1 105 ? -4.114 7.839 -5.327 1.00 98.25 105 MET A CA 1
ATOM 865 C C . MET A 1 105 ? -4.066 8.813 -4.143 1.00 98.25 105 MET A C 1
ATOM 867 O O . MET A 1 105 ? -3.108 9.570 -4.006 1.00 98.25 105 MET A O 1
ATOM 871 N N . GLU A 1 106 ? -5.062 8.773 -3.262 1.00 97.88 106 GLU A N 1
ATOM 872 C CA . GLU A 1 106 ? -5.097 9.540 -2.017 1.00 97.88 106 GLU A CA 1
ATOM 873 C C . GLU A 1 106 ? -3.973 9.127 -1.059 1.00 97.88 106 GLU A C 1
ATOM 875 O O . GLU A 1 106 ? -3.301 9.992 -0.495 1.00 97.88 106 GLU A O 1
ATOM 880 N N . LEU A 1 107 ? -3.680 7.825 -0.947 1.00 98.19 107 LEU A N 1
ATOM 881 C CA . LEU A 1 107 ? -2.527 7.337 -0.192 1.00 98.19 107 LEU A CA 1
ATOM 882 C C . LEU A 1 107 ? -1.218 7.928 -0.724 1.00 98.19 107 LEU A C 1
ATOM 884 O O . LEU A 1 107 ? -0.397 8.392 0.065 1.00 98.19 107 LEU A O 1
ATOM 888 N N . LEU A 1 108 ? -1.014 7.923 -2.044 1.00 97.25 108 LEU A N 1
ATOM 889 C CA . LEU A 1 108 ? 0.210 8.450 -2.657 1.00 97.25 108 LEU A CA 1
ATOM 890 C C . LEU A 1 108 ? 0.349 9.971 -2.515 1.00 97.25 108 LEU A C 1
ATOM 892 O O . LEU A 1 108 ? 1.469 10.476 -2.481 1.00 97.25 108 LEU A O 1
ATOM 896 N N . ARG A 1 109 ? -0.772 10.689 -2.403 1.00 95.31 109 ARG A N 1
ATOM 897 C CA . ARG A 1 109 ? -0.819 12.136 -2.142 1.00 95.31 109 ARG A CA 1
ATOM 898 C C . ARG A 1 109 ? -0.724 12.491 -0.663 1.00 95.31 109 ARG A C 1
ATOM 900 O O . ARG A 1 109 ? -0.595 13.670 -0.339 1.00 95.31 109 ARG A O 1
ATOM 907 N N . SER A 1 110 ? -0.814 11.510 0.236 1.00 93.81 110 SER A N 1
ATOM 9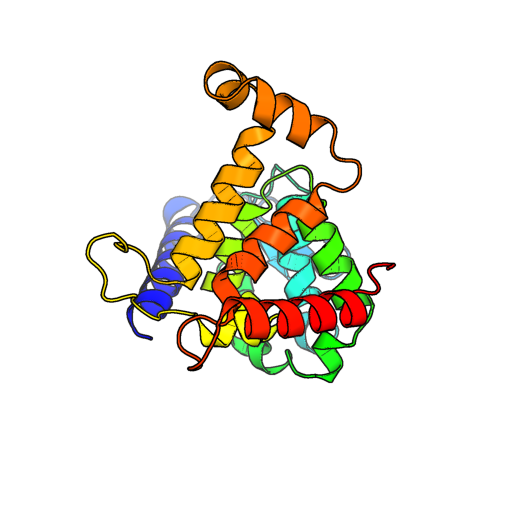08 C CA . SER A 1 110 ? -0.823 11.780 1.670 1.00 93.81 110 SER A CA 1
ATOM 909 C C . SER A 1 110 ? 0.450 12.526 2.084 1.00 93.81 110 SER A C 1
ATOM 911 O O . SER A 1 110 ? 1.561 12.101 1.743 1.00 93.81 110 SER A O 1
ATOM 913 N N . PRO A 1 111 ? 0.333 13.599 2.885 1.00 85.31 111 PRO A N 1
ATOM 914 C CA . PRO A 1 111 ? 1.500 14.322 3.367 1.00 85.31 111 PRO A CA 1
ATOM 915 C C . PRO A 1 111 ? 2.348 13.461 4.305 1.00 85.31 111 PRO A C 1
ATOM 917 O O . PRO A 1 111 ? 3.532 13.732 4.465 1.00 85.31 111 PRO A O 1
ATOM 920 N N . ASN A 1 112 ? 1.797 12.404 4.908 1.00 86.88 112 ASN A N 1
ATOM 921 C CA . ASN A 1 112 ? 2.469 11.627 5.945 1.00 86.88 112 ASN A CA 1
ATOM 922 C C . ASN A 1 112 ? 2.457 10.124 5.645 1.00 86.88 112 ASN A C 1
ATOM 924 O O . ASN A 1 112 ? 1.537 9.595 5.025 1.00 86.88 112 ASN A O 1
ATOM 928 N N . LYS A 1 113 ? 3.493 9.428 6.134 1.00 90.94 113 LYS A N 1
ATOM 929 C CA . LYS A 1 113 ? 3.590 7.957 6.236 1.00 90.94 113 LYS A CA 1
ATOM 930 C C . LYS A 1 113 ? 3.372 7.150 4.934 1.00 90.94 113 LYS A C 1
ATOM 932 O O . LYS A 1 113 ? 3.240 5.933 5.027 1.00 90.94 113 LYS A O 1
ATOM 937 N N . VAL A 1 114 ? 3.406 7.754 3.739 1.00 94.56 114 VAL A N 1
ATOM 938 C CA . VAL A 1 114 ? 3.201 7.065 2.438 1.00 94.56 114 VAL A CA 1
ATOM 939 C C . VAL A 1 114 ? 4.052 5.798 2.316 1.00 94.56 114 VAL A C 1
ATOM 941 O O . VAL A 1 114 ? 3.540 4.701 2.108 1.00 94.56 114 VAL A O 1
ATOM 944 N N . THR A 1 115 ? 5.362 5.929 2.518 1.00 94.94 115 THR A N 1
ATOM 945 C CA . THR A 1 115 ? 6.336 4.834 2.374 1.00 94.94 115 THR A CA 1
ATOM 946 C C . THR A 1 115 ? 6.104 3.729 3.397 1.00 94.94 115 THR A C 1
ATOM 948 O O . THR A 1 115 ? 6.144 2.542 3.071 1.00 94.94 115 THR A O 1
ATOM 951 N N . PHE A 1 116 ? 5.788 4.114 4.632 1.00 94.69 116 PHE A N 1
ATOM 952 C CA . PHE A 1 116 ? 5.467 3.191 5.709 1.00 94.69 116 PHE A CA 1
ATOM 953 C C . PHE A 1 116 ? 4.202 2.381 5.399 1.00 94.69 116 PHE A C 1
ATOM 955 O O . PHE A 1 116 ? 4.196 1.161 5.578 1.00 94.69 116 PHE A O 1
ATOM 962 N N . GLN A 1 117 ? 3.166 3.024 4.858 1.00 97.44 117 GLN A N 1
ATOM 963 C CA . GLN A 1 117 ? 1.941 2.338 4.463 1.00 97.44 117 GLN A CA 1
ATOM 964 C C . GLN A 1 117 ? 2.127 1.463 3.222 1.00 97.44 117 GLN A C 1
ATOM 966 O O . GLN A 1 117 ? 1.657 0.332 3.240 1.00 97.44 117 GLN A O 1
ATOM 971 N N . LEU A 1 118 ? 2.884 1.883 2.202 1.00 97.94 118 LEU A N 1
ATOM 972 C CA . LEU A 1 118 ? 3.218 1.016 1.059 1.00 97.94 118 LEU A CA 1
ATOM 973 C C . LEU A 1 118 ? 3.975 -0.245 1.510 1.00 97.94 118 LEU A C 1
ATOM 975 O O . LEU A 1 118 ? 3.642 -1.361 1.103 1.00 97.94 118 LEU A O 1
ATOM 979 N N . ARG A 1 119 ? 4.941 -0.097 2.429 1.00 95.94 119 ARG A N 1
ATOM 980 C CA . ARG A 1 119 ? 5.629 -1.238 3.058 1.00 95.94 119 ARG A CA 1
ATOM 981 C C . ARG A 1 119 ? 4.652 -2.128 3.826 1.00 95.94 119 ARG A C 1
ATOM 983 O O . ARG A 1 119 ? 4.747 -3.350 3.728 1.00 95.94 119 ARG A O 1
ATOM 990 N N . ARG A 1 120 ? 3.706 -1.550 4.569 1.00 95.31 120 ARG A N 1
ATOM 991 C CA . ARG A 1 120 ? 2.681 -2.299 5.310 1.00 95.31 120 ARG A CA 1
ATOM 992 C C . ARG A 1 120 ? 1.720 -3.038 4.370 1.00 95.31 120 ARG A C 1
ATOM 994 O O . ARG A 1 120 ? 1.479 -4.223 4.581 1.00 95.31 120 ARG A O 1
ATOM 1001 N N . MET A 1 121 ? 1.264 -2.403 3.289 1.00 98.12 121 MET A N 1
ATOM 1002 C CA . MET A 1 121 ? 0.460 -3.034 2.236 1.00 98.12 121 MET A CA 1
ATOM 1003 C C . MET A 1 121 ? 1.194 -4.228 1.624 1.00 98.12 121 MET A C 1
ATOM 1005 O O . MET A 1 121 ? 0.589 -5.283 1.437 1.00 98.12 121 MET A O 1
ATOM 1009 N N . ALA A 1 122 ? 2.492 -4.094 1.334 1.00 95.94 122 ALA A N 1
ATOM 1010 C CA . ALA A 1 122 ? 3.306 -5.200 0.835 1.00 95.94 122 ALA A CA 1
ATOM 1011 C C . ALA A 1 122 ? 3.395 -6.343 1.861 1.00 95.94 122 ALA A C 1
ATOM 1013 O O . ALA A 1 122 ? 3.155 -7.499 1.510 1.00 95.94 122 ALA A O 1
ATOM 1014 N N . ARG A 1 123 ? 3.654 -6.032 3.141 1.00 91.06 123 ARG A N 1
ATOM 1015 C CA . ARG A 1 123 ? 3.712 -7.035 4.223 1.00 91.06 123 ARG A CA 1
ATOM 1016 C C . ARG A 1 123 ? 2.387 -7.768 4.430 1.00 91.06 123 ARG A C 1
ATOM 1018 O O . ARG A 1 123 ? 2.397 -8.974 4.657 1.00 91.06 123 ARG A O 1
ATOM 1025 N N . TYR A 1 124 ? 1.257 -7.069 4.340 1.00 94.38 124 TYR A N 1
ATOM 1026 C CA . TYR A 1 124 ? -0.073 -7.669 4.512 1.00 94.38 124 TYR A CA 1
ATOM 1027 C C . TYR A 1 124 ? -0.578 -8.372 3.241 1.00 94.38 124 TYR A C 1
ATOM 1029 O O . TYR A 1 124 ? -1.633 -9.002 3.261 1.00 94.38 124 TYR A O 1
ATOM 1037 N N . GLY A 1 125 ? 0.189 -8.319 2.145 1.00 94.62 125 GLY A N 1
ATOM 1038 C CA . GLY A 1 125 ? -0.152 -8.960 0.875 1.00 94.62 125 GLY A CA 1
ATOM 1039 C C . GLY A 1 125 ? -1.207 -8.209 0.061 1.00 94.62 125 GLY A C 1
ATOM 1040 O O . GLY A 1 125 ? -1.795 -8.796 -0.842 1.00 94.62 125 GLY A O 1
ATOM 1041 N N . ILE A 1 126 ? -1.440 -6.934 0.375 1.00 98.38 126 ILE A N 1
ATOM 1042 C CA . ILE A 1 126 ? -2.389 -6.058 -0.318 1.00 98.38 126 ILE A CA 1
ATOM 1043 C C . ILE A 1 126 ? -1.730 -5.430 -1.545 1.00 98.38 126 ILE A C 1
ATOM 1045 O O . ILE A 1 126 ? -2.291 -5.511 -2.633 1.00 98.38 126 ILE A O 1
ATOM 1049 N N . LEU A 1 127 ? -0.507 -4.894 -1.414 1.00 98.31 127 LEU A N 1
ATOM 1050 C CA . LEU A 1 127 ? 0.139 -4.154 -2.509 1.00 98.31 127 LEU A CA 1
ATOM 1051 C C . LEU A 1 127 ? 0.332 -5.021 -3.757 1.00 98.31 127 LEU A C 1
ATOM 1053 O O . LEU A 1 127 ? -0.072 -4.624 -4.839 1.00 98.31 127 LEU A O 1
ATOM 1057 N N . GLY A 1 128 ? 0.881 -6.230 -3.606 1.00 96.88 128 GLY A N 1
ATOM 1058 C CA . GLY A 1 128 ? 1.112 -7.134 -4.738 1.00 96.88 128 GLY A CA 1
ATOM 1059 C C . GLY A 1 128 ? -0.158 -7.738 -5.350 1.00 96.88 128 GLY A C 1
ATOM 1060 O O . GLY A 1 128 ? -0.093 -8.286 -6.445 1.00 96.88 128 GLY A O 1
ATOM 1061 N N . ARG A 1 129 ? -1.306 -7.662 -4.661 1.00 98.00 129 ARG A N 1
ATOM 1062 C CA . ARG A 1 129 ? -2.612 -8.053 -5.224 1.00 98.00 129 ARG A CA 1
ATOM 1063 C C . ARG A 1 129 ? -3.296 -6.891 -5.935 1.00 98.00 129 ARG A C 1
ATOM 1065 O O . ARG A 1 129 ? -3.937 -7.094 -6.962 1.00 98.00 129 ARG A O 1
ATOM 1072 N N . TYR A 1 130 ? -3.144 -5.684 -5.397 1.00 98.69 130 TYR A N 1
ATOM 1073 C CA . TYR A 1 130 ? -3.669 -4.468 -6.004 1.00 98.69 130 TYR A CA 1
ATOM 1074 C C . TYR A 1 130 ? -2.870 -4.043 -7.248 1.00 98.69 130 TYR A C 1
ATOM 1076 O O . TYR A 1 130 ? -3.453 -3.612 -8.242 1.00 98.69 130 TYR A O 1
ATOM 1084 N N . LEU A 1 131 ? -1.546 -4.226 -7.206 1.00 98.12 131 LEU A N 1
ATOM 1085 C CA . LEU A 1 131 ? -0.597 -4.038 -8.305 1.00 98.12 131 LEU A CA 1
ATOM 1086 C C . LEU A 1 131 ? -0.001 -5.406 -8.693 1.00 98.12 131 LEU A C 1
ATOM 1088 O O . LEU A 1 131 ? 1.042 -5.796 -8.152 1.00 98.12 131 LEU A O 1
ATOM 1092 N N . PRO A 1 132 ? -0.652 -6.183 -9.581 1.00 96.56 132 PRO A N 1
ATOM 1093 C CA . PRO A 1 132 ? -0.193 -7.522 -9.958 1.00 96.56 132 PRO A CA 1
ATOM 1094 C C . PRO A 1 132 ? 1.262 -7.560 -10.454 1.00 96.56 132 PRO A C 1
ATOM 1096 O O . PRO A 1 132 ? 2.005 -8.497 -10.165 1.00 96.56 132 PRO A O 1
ATOM 1099 N N . GLU A 1 133 ? 1.692 -6.526 -11.169 1.00 95.88 133 GLU A N 1
ATOM 1100 C CA . GLU A 1 133 ? 3.058 -6.288 -11.628 1.00 95.88 133 GLU A CA 1
ATOM 1101 C C . GLU A 1 133 ? 4.068 -6.185 -10.478 1.00 95.88 133 GLU A C 1
ATOM 1103 O O . GLU A 1 133 ? 5.137 -6.793 -10.554 1.00 95.88 133 GLU A O 1
ATOM 1108 N N . PHE A 1 134 ? 3.697 -5.539 -9.368 1.00 96.38 134 PHE A N 1
ATOM 1109 C CA . PHE A 1 134 ? 4.489 -5.536 -8.139 1.00 96.38 134 PHE A CA 1
ATOM 1110 C C . PHE A 1 134 ? 4.511 -6.930 -7.508 1.00 96.38 134 PHE A C 1
ATOM 1112 O O . PHE A 1 134 ? 5.559 -7.426 -7.096 1.00 96.38 134 PHE A O 1
ATOM 1119 N N . GLY A 1 135 ? 3.371 -7.626 -7.506 1.00 94.12 135 GLY A N 1
ATOM 1120 C CA . GLY A 1 135 ? 3.279 -9.015 -7.052 1.00 94.12 135 GLY A CA 1
ATOM 1121 C C . GLY A 1 135 ? 4.258 -9.957 -7.767 1.00 94.12 135 GLY A C 1
ATOM 1122 O O . GLY A 1 135 ? 4.805 -10.864 -7.137 1.00 94.12 135 GLY A O 1
ATOM 1123 N N . LYS A 1 136 ? 4.549 -9.716 -9.053 1.00 92.62 136 LYS A N 1
ATOM 1124 C CA . LYS A 1 136 ? 5.499 -10.509 -9.859 1.00 92.62 136 LYS A CA 1
ATOM 1125 C C . LYS A 1 136 ? 6.967 -10.312 -9.465 1.00 92.62 136 LYS A C 1
ATOM 1127 O O . LYS A 1 136 ? 7.783 -11.173 -9.807 1.00 92.62 136 LYS A O 1
ATOM 1132 N N . ILE A 1 137 ? 7.319 -9.218 -8.786 1.00 90.25 137 ILE A N 1
ATOM 1133 C CA . ILE A 1 137 ? 8.693 -8.936 -8.328 1.00 90.25 137 ILE A CA 1
ATOM 1134 C C . ILE A 1 137 ? 8.911 -9.239 -6.838 1.00 90.25 137 ILE A C 1
ATOM 1136 O O . ILE A 1 137 ? 10.055 -9.276 -6.383 1.00 90.25 137 ILE A O 1
ATOM 1140 N N . MET A 1 138 ? 7.841 -9.517 -6.083 1.00 87.06 138 MET A N 1
ATOM 1141 C CA . MET A 1 138 ? 7.927 -9.788 -4.646 1.00 87.06 138 MET A CA 1
ATOM 1142 C C . MET A 1 138 ? 8.810 -10.995 -4.318 1.00 87.06 138 MET A C 1
ATOM 1144 O O . MET A 1 138 ? 8.549 -12.123 -4.744 1.00 87.06 138 MET A O 1
ATOM 1148 N N . GLY A 1 139 ? 9.835 -10.770 -3.491 1.00 78.38 139 GLY A N 1
ATOM 1149 C CA . GLY A 1 139 ? 10.735 -11.821 -3.018 1.00 78.38 139 GLY A CA 1
ATOM 1150 C C . GLY A 1 139 ? 11.710 -12.352 -4.071 1.00 78.38 139 GLY A C 1
ATOM 1151 O O . GLY A 1 139 ? 12.353 -13.372 -3.817 1.00 78.38 139 GLY A O 1
ATOM 1152 N N . LYS A 1 140 ? 11.825 -11.699 -5.235 1.00 74.44 140 LYS A N 1
ATOM 1153 C CA . LYS A 1 140 ? 12.850 -12.021 -6.233 1.00 74.44 140 LYS A CA 1
ATOM 1154 C C . LYS A 1 140 ? 14.179 -11.398 -5.817 1.00 74.44 140 LYS A C 1
ATOM 1156 O O . LYS A 1 140 ? 14.291 -10.176 -5.758 1.00 74.44 140 LYS A O 1
ATOM 1161 N N . MET A 1 141 ? 15.171 -12.236 -5.531 1.00 69.38 141 MET A N 1
ATOM 1162 C CA . MET A 1 141 ? 16.559 -11.799 -5.375 1.00 69.38 141 MET A CA 1
ATOM 1163 C C . MET A 1 141 ? 17.135 -11.455 -6.747 1.00 69.38 141 MET A C 1
ATOM 1165 O O . MET A 1 141 ? 16.890 -12.175 -7.716 1.00 69.38 141 MET A O 1
ATOM 1169 N N . GLN A 1 142 ? 17.910 -10.379 -6.827 1.00 59.09 142 GLN A N 1
ATOM 1170 C CA . GLN A 1 142 ? 18.723 -10.096 -8.002 1.00 59.09 142 GLN A CA 1
ATOM 1171 C C . GLN A 1 142 ? 20.135 -10.608 -7.706 1.00 59.09 142 GLN A C 1
ATOM 1173 O O . GLN A 1 142 ? 20.806 -10.106 -6.812 1.00 59.09 142 GLN A O 1
ATOM 1178 N N . HIS A 1 143 ? 20.557 -11.665 -8.402 1.00 46.19 143 HIS A N 1
ATOM 1179 C CA . HIS A 1 143 ? 21.910 -12.207 -8.279 1.00 46.19 143 HIS A CA 1
ATOM 1180 C C . HIS A 1 143 ? 22.883 -11.310 -9.052 1.00 46.19 143 HIS A C 1
ATOM 1182 O O . HIS A 1 143 ? 23.217 -11.582 -10.199 1.00 46.19 143 HIS A O 1
ATOM 1188 N N . ASP A 1 144 ? 23.275 -10.204 -8.432 1.00 53.56 144 ASP A N 1
ATOM 1189 C CA . ASP A 1 144 ? 24.311 -9.283 -8.893 1.00 53.56 144 ASP A CA 1
ATOM 1190 C C . ASP A 1 144 ? 24.983 -8.674 -7.648 1.00 53.56 144 ASP A C 1
ATOM 1192 O O . ASP A 1 144 ? 24.325 -8.472 -6.624 1.00 53.56 144 ASP A O 1
ATOM 1196 N N . LEU A 1 145 ? 26.290 -8.404 -7.727 1.00 44.47 145 LEU A N 1
ATOM 1197 C CA . LEU A 1 145 ? 27.174 -7.937 -6.651 1.00 44.47 145 LEU A CA 1
ATOM 1198 C C . LEU A 1 145 ? 26.709 -6.628 -5.982 1.00 44.47 145 LEU A C 1
ATOM 1200 O O . LEU A 1 145 ? 27.207 -6.284 -4.913 1.00 44.47 145 LEU A O 1
ATOM 1204 N N . PHE A 1 146 ? 25.736 -5.923 -6.568 1.00 48.78 146 PHE A N 1
ATOM 1205 C CA . PHE A 1 146 ? 25.192 -4.659 -6.062 1.00 48.78 146 PHE A CA 1
ATOM 1206 C C . PHE A 1 146 ? 23.796 -4.762 -5.414 1.00 48.78 146 PHE A C 1
ATOM 1208 O O . PHE A 1 146 ? 23.293 -3.763 -4.897 1.00 48.78 146 PHE A O 1
ATOM 1215 N N . HIS A 1 147 ? 23.150 -5.937 -5.397 1.00 59.47 147 HIS A N 1
ATOM 1216 C CA . HIS A 1 147 ? 21.747 -6.068 -4.976 1.00 59.47 147 HIS A CA 1
ATOM 1217 C C . HIS A 1 147 ? 21.578 -6.922 -3.709 1.00 59.47 147 HIS A C 1
ATOM 1219 O O . HIS A 1 147 ? 21.246 -8.103 -3.748 1.00 59.47 147 HIS A O 1
ATOM 1225 N N . ILE A 1 148 ? 21.747 -6.280 -2.549 1.00 65.50 148 ILE A N 1
ATOM 1226 C CA . ILE A 1 148 ? 21.506 -6.879 -1.218 1.00 65.50 148 ILE A CA 1
ATOM 1227 C C . ILE A 1 148 ? 19.994 -7.080 -0.953 1.00 65.50 148 ILE A C 1
ATOM 1229 O O . ILE A 1 148 ? 19.595 -7.872 -0.099 1.00 65.50 148 ILE A O 1
ATOM 1233 N N . TYR A 1 149 ? 19.132 -6.384 -1.703 1.00 67.62 149 TYR A N 1
ATOM 1234 C CA . TYR A 1 149 ? 17.678 -6.383 -1.532 1.00 67.62 149 TYR A CA 1
ATOM 1235 C C . TYR A 1 149 ? 16.961 -7.170 -2.633 1.00 67.62 149 TYR A C 1
ATOM 1237 O O . TYR A 1 149 ? 17.380 -7.178 -3.790 1.00 67.62 149 TYR A O 1
ATOM 1245 N N . THR A 1 150 ? 15.818 -7.772 -2.291 1.00 81.81 150 THR A N 1
ATOM 1246 C CA . THR A 1 150 ? 14.867 -8.249 -3.303 1.00 81.81 150 THR A CA 1
ATOM 1247 C C . THR A 1 150 ? 14.323 -7.069 -4.111 1.00 81.81 150 THR A C 1
ATOM 1249 O O . THR A 1 150 ? 14.268 -5.945 -3.607 1.00 81.81 150 THR A O 1
ATOM 1252 N N . VAL A 1 151 ? 13.897 -7.303 -5.356 1.00 84.50 151 VAL A N 1
ATOM 1253 C CA . VAL A 1 151 ? 13.456 -6.231 -6.273 1.00 84.50 151 VAL A CA 1
ATOM 1254 C C . VAL A 1 151 ? 12.325 -5.383 -5.667 1.00 84.50 151 VAL A C 1
ATOM 1256 O O . VAL A 1 151 ? 12.342 -4.158 -5.770 1.00 84.50 151 VAL A O 1
ATOM 1259 N N . ASP A 1 152 ? 11.378 -5.999 -4.957 1.00 88.12 152 ASP A N 1
ATOM 1260 C CA . ASP A 1 152 ? 10.311 -5.297 -4.233 1.00 88.12 152 ASP A CA 1
ATOM 1261 C C . ASP A 1 152 ? 10.827 -4.448 -3.063 1.00 88.12 152 ASP A C 1
ATOM 1263 O O . ASP A 1 152 ? 10.389 -3.311 -2.873 1.00 88.12 152 ASP A O 1
ATOM 1267 N N . ALA A 1 153 ? 11.780 -4.968 -2.285 1.00 88.94 153 ALA A N 1
ATOM 1268 C CA . ALA A 1 153 ? 12.375 -4.236 -1.172 1.00 88.94 153 ALA A CA 1
ATOM 1269 C C . ALA A 1 153 ? 13.198 -3.037 -1.664 1.00 88.94 153 ALA A C 1
ATOM 1271 O O . ALA A 1 153 ? 13.081 -1.953 -1.089 1.00 88.94 153 ALA A O 1
ATOM 1272 N N . HIS A 1 154 ? 13.954 -3.225 -2.751 1.00 91.88 154 HIS A N 1
ATOM 1273 C CA . HIS A 1 154 ? 14.674 -2.168 -3.453 1.00 91.88 154 HIS A CA 1
ATOM 1274 C C . HIS A 1 154 ? 13.713 -1.087 -3.966 1.00 91.88 154 HIS A C 1
ATOM 1276 O O . HIS A 1 154 ? 13.886 0.087 -3.650 1.00 91.88 154 HIS A O 1
ATOM 1282 N N . THR A 1 155 ? 12.642 -1.482 -4.659 1.00 94.44 155 THR A N 1
ATOM 1283 C CA . THR A 1 155 ? 11.621 -0.558 -5.182 1.00 94.44 155 THR A CA 1
ATOM 1284 C C . THR A 1 155 ? 11.022 0.310 -4.075 1.00 94.44 155 THR A C 1
ATOM 1286 O O . THR A 1 155 ? 10.962 1.533 -4.193 1.0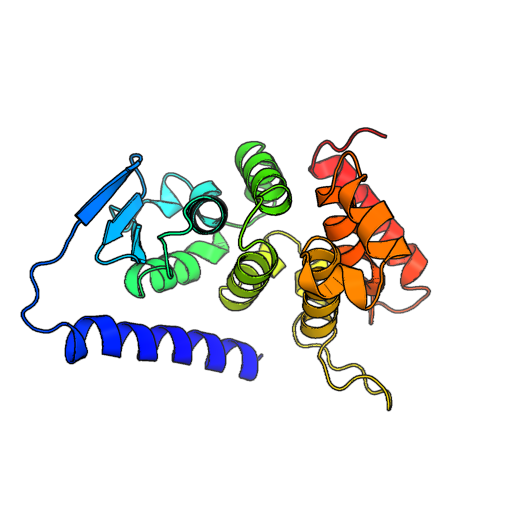0 94.44 155 THR A O 1
ATOM 1289 N N . LEU A 1 156 ? 10.644 -0.289 -2.941 1.00 95.50 156 LEU A N 1
ATOM 1290 C CA . LEU A 1 156 ? 10.109 0.467 -1.804 1.00 95.50 156 LEU A CA 1
ATOM 1291 C C . LEU A 1 156 ? 11.158 1.372 -1.134 1.00 95.50 156 LEU A C 1
ATOM 1293 O O . LEU A 1 156 ? 10.796 2.408 -0.583 1.00 95.50 156 LEU A O 1
ATOM 1297 N N . GLN A 1 157 ? 12.444 1.013 -1.187 1.00 94.75 157 GLN A N 1
ATOM 1298 C CA . GLN A 1 157 ? 13.536 1.862 -0.702 1.00 94.75 157 GLN A CA 1
ATOM 1299 C C . GLN A 1 157 ? 13.793 3.063 -1.621 1.00 94.75 157 GLN A C 1
ATOM 1301 O O . GLN A 1 157 ? 14.068 4.154 -1.126 1.00 94.75 157 GLN A O 1
ATOM 1306 N N . VAL A 1 158 ? 13.645 2.903 -2.938 1.00 95.44 158 VAL A N 1
ATOM 1307 C CA . VAL A 1 158 ? 13.698 4.023 -3.892 1.00 95.44 158 VAL A CA 1
ATOM 1308 C C . VAL A 1 158 ? 12.592 5.034 -3.585 1.00 95.44 158 VAL A C 1
ATOM 1310 O O . VAL A 1 158 ? 12.879 6.218 -3.415 1.00 95.44 158 VAL A O 1
ATOM 1313 N N . VAL A 1 159 ? 11.349 4.571 -3.410 1.00 96.62 159 VAL A N 1
ATOM 1314 C CA . VAL A 1 159 ? 10.219 5.443 -3.036 1.00 96.62 159 VAL A CA 1
ATOM 1315 C C . VAL A 1 159 ? 10.462 6.125 -1.682 1.00 96.62 159 VAL A C 1
ATOM 1317 O O . VAL A 1 159 ? 10.121 7.293 -1.496 1.00 96.62 159 VAL A O 1
ATOM 1320 N N . GLU A 1 160 ? 11.097 5.434 -0.733 1.00 95.12 160 GLU A N 1
ATOM 1321 C CA . GLU A 1 160 ? 11.485 6.018 0.554 1.00 95.12 160 GLU A CA 1
ATOM 1322 C C . GLU A 1 160 ? 12.499 7.152 0.416 1.00 95.12 160 GLU A C 1
ATOM 1324 O O . GLU A 1 160 ? 12.286 8.230 0.973 1.00 95.12 160 GLU A O 1
ATOM 1329 N N . ASN A 1 161 ? 13.544 6.962 -0.385 1.00 94.19 161 ASN A N 1
ATOM 1330 C CA . ASN A 1 161 ? 14.504 8.022 -0.675 1.00 94.19 161 ASN A CA 1
ATOM 1331 C C . ASN A 1 161 ? 13.844 9.203 -1.399 1.00 94.19 161 ASN A C 1
ATOM 1333 O O . ASN A 1 161 ? 14.079 10.350 -1.025 1.00 94.19 161 ASN A O 1
ATOM 1337 N N . MET A 1 162 ? 12.943 8.944 -2.352 1.00 95.00 162 MET A N 1
ATOM 1338 C CA . MET A 1 162 ? 12.158 9.999 -3.005 1.00 95.00 162 MET A CA 1
ATOM 1339 C C . MET A 1 162 ? 11.327 10.806 -2.000 1.00 95.00 162 MET A C 1
ATOM 1341 O O . MET A 1 162 ? 11.253 12.029 -2.096 1.00 95.00 162 MET A O 1
ATOM 1345 N N . ARG A 1 163 ? 10.727 10.149 -0.998 1.00 92.69 163 ARG A N 1
ATOM 1346 C CA . ARG A 1 163 ? 9.966 10.835 0.056 1.00 92.69 163 ARG A CA 1
ATOM 1347 C C . ARG A 1 163 ? 10.860 11.663 0.980 1.00 92.69 163 ARG A C 1
ATOM 1349 O O . ARG A 1 163 ? 10.420 12.727 1.422 1.00 92.69 163 ARG A O 1
ATOM 1356 N N . ARG A 1 164 ? 12.082 11.200 1.268 1.00 92.12 164 ARG A N 1
ATOM 1357 C CA . ARG A 1 164 ? 13.063 11.915 2.106 1.00 92.12 164 ARG A CA 1
ATOM 1358 C C . ARG A 1 164 ? 13.492 13.248 1.498 1.00 92.12 164 ARG A C 1
ATOM 1360 O O . ARG A 1 164 ? 13.669 14.195 2.251 1.00 92.12 164 ARG A O 1
ATOM 1367 N N . LEU A 1 165 ? 13.539 13.365 0.168 1.00 92.50 165 LEU A N 1
ATOM 1368 C CA . LEU A 1 165 ? 13.857 14.621 -0.538 1.00 92.50 165 LEU A CA 1
ATOM 1369 C C . LEU A 1 165 ? 12.883 15.774 -0.229 1.00 92.50 165 LEU A C 1
ATOM 1371 O O . LEU A 1 165 ? 13.195 16.938 -0.465 1.00 92.50 165 LEU A O 1
ATOM 1375 N N . TRP A 1 166 ? 11.702 15.474 0.317 1.00 87.56 166 TRP A N 1
ATOM 1376 C CA . TRP A 1 166 ? 10.768 16.497 0.792 1.00 87.56 166 TRP A CA 1
ATOM 1377 C C . TRP A 1 166 ? 11.104 17.028 2.192 1.00 87.56 166 TRP A C 1
ATOM 1379 O O . TRP A 1 166 ? 10.641 18.104 2.569 1.00 87.56 166 TRP A O 1
ATOM 1389 N N . LEU A 1 167 ? 11.870 16.268 2.976 1.00 85.88 167 LEU A N 1
ATOM 1390 C CA . LEU A 1 167 ? 12.169 16.581 4.367 1.00 85.88 167 LEU A CA 1
ATOM 1391 C C . LEU A 1 167 ? 13.302 17.619 4.470 1.00 85.88 167 LEU A C 1
ATOM 1393 O O . LEU A 1 167 ? 14.244 17.571 3.670 1.00 85.88 167 LEU A O 1
ATOM 1397 N N . PRO A 1 168 ? 13.240 18.562 5.430 1.00 86.06 168 PRO A N 1
ATOM 1398 C CA . PRO A 1 168 ? 14.261 19.599 5.598 1.00 86.06 168 PRO A CA 1
ATOM 1399 C C . PRO A 1 168 ? 15.682 19.050 5.756 1.00 86.06 168 PRO A C 1
ATOM 1401 O O . PRO A 1 168 ? 16.617 19.620 5.203 1.00 86.06 168 PRO A O 1
ATOM 1404 N N . GLU A 1 169 ? 15.841 17.920 6.440 1.00 88.38 169 GLU A N 1
ATOM 1405 C CA . GLU A 1 169 ? 17.142 17.332 6.774 1.00 88.38 169 GLU A CA 1
ATOM 1406 C C . GLU A 1 169 ? 17.892 16.871 5.517 1.00 88.38 169 GLU A C 1
ATOM 1408 O O . GLU A 1 169 ? 19.113 16.972 5.439 1.00 88.38 169 GLU A O 1
ATOM 1413 N N . THR A 1 170 ? 17.158 16.427 4.492 1.00 89.94 170 THR A N 1
ATOM 1414 C CA . THR A 1 170 ? 17.743 15.963 3.222 1.00 89.94 170 THR A CA 1
ATOM 1415 C C . THR A 1 170 ? 18.138 17.133 2.315 1.00 89.94 170 THR A C 1
ATOM 1417 O O . THR A 1 170 ? 18.990 16.987 1.439 1.00 89.94 170 THR A O 1
ATOM 1420 N N . ALA A 1 171 ? 17.573 18.324 2.542 1.00 89.06 171 ALA A N 1
ATOM 1421 C CA . ALA A 1 171 ? 17.866 19.503 1.733 1.00 89.06 171 ALA A CA 1
ATOM 1422 C C . ALA A 1 171 ? 19.299 20.025 1.924 1.00 89.06 171 ALA A C 1
ATOM 1424 O O . ALA A 1 171 ? 19.810 20.688 1.028 1.00 89.06 171 ALA A O 1
ATOM 1425 N N . HIS A 1 172 ? 19.956 19.709 3.044 1.00 89.88 172 HIS A N 1
ATOM 1426 C CA . HIS A 1 172 ? 21.367 20.046 3.244 1.00 89.88 172 HIS A CA 1
ATOM 1427 C C . HIS A 1 172 ? 22.288 19.184 2.367 1.00 89.88 172 HIS A C 1
ATOM 1429 O O . HIS A 1 172 ? 23.257 19.681 1.802 1.00 89.88 172 HIS A O 1
ATOM 1435 N N . GLU A 1 173 ? 21.989 17.889 2.246 1.00 92.56 173 GLU A N 1
ATOM 1436 C CA . GLU A 1 173 ? 22.794 16.936 1.471 1.00 92.56 173 GLU A CA 1
ATOM 1437 C C . GLU A 1 173 ? 22.505 17.036 -0.037 1.00 92.56 173 GLU A C 1
ATOM 1439 O O . GLU A 1 173 ? 23.421 17.000 -0.856 1.00 92.56 173 GLU A O 1
ATOM 1444 N N . PHE A 1 174 ? 21.235 17.234 -0.412 1.00 93.88 174 PHE A N 1
ATOM 1445 C CA . PHE A 1 174 ? 20.781 17.290 -1.806 1.00 93.88 174 PHE A CA 1
ATOM 1446 C C . PHE A 1 174 ? 19.933 18.545 -2.085 1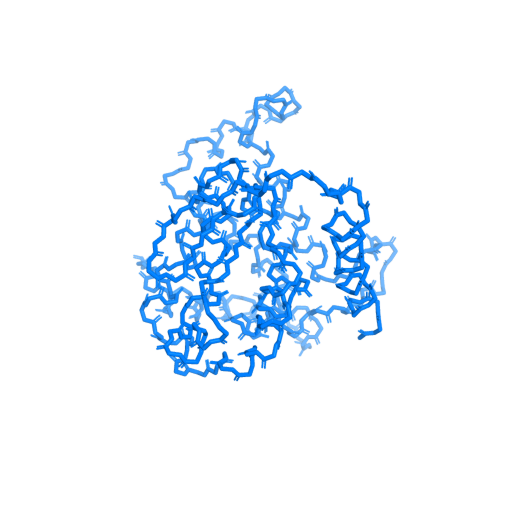.00 93.88 174 PHE A C 1
ATOM 1448 O O . PHE A 1 174 ? 18.733 18.424 -2.365 1.00 93.88 174 PHE A O 1
ATOM 1455 N N . PRO A 1 175 ? 20.511 19.761 -2.037 1.00 92.81 175 PRO A N 1
ATOM 1456 C CA . PRO A 1 175 ? 19.752 21.014 -2.101 1.00 92.81 175 PRO A CA 1
ATOM 1457 C C . PRO A 1 175 ? 18.989 21.194 -3.416 1.00 92.81 175 PRO A C 1
ATOM 1459 O O . PRO A 1 175 ? 17.799 21.509 -3.401 1.00 92.81 175 PRO A O 1
ATOM 1462 N N . LEU A 1 176 ? 19.638 20.931 -4.557 1.00 94.56 176 LEU A N 1
ATOM 1463 C CA . LEU A 1 176 ? 19.019 21.082 -5.876 1.00 94.56 176 LEU A CA 1
ATOM 1464 C C . LEU A 1 176 ? 17.826 20.134 -6.051 1.00 94.56 176 LEU A C 1
ATOM 1466 O O . LEU A 1 176 ? 16.729 20.567 -6.395 1.00 94.56 176 LEU A O 1
ATOM 1470 N N . VAL A 1 177 ? 18.031 18.842 -5.787 1.00 93.06 177 VAL A N 1
ATOM 1471 C CA . VAL A 1 177 ? 16.997 17.820 -5.993 1.00 93.06 177 VAL A CA 1
ATOM 1472 C C . VAL A 1 177 ? 15.848 18.021 -5.008 1.00 93.06 177 VAL A C 1
ATOM 1474 O O . VAL A 1 177 ? 14.689 17.977 -5.409 1.00 93.06 177 VAL A O 1
ATOM 1477 N N . SER A 1 178 ? 16.146 18.328 -3.743 1.00 93.94 178 SER A N 1
ATOM 1478 C CA . SER A 1 178 ? 15.115 18.619 -2.740 1.00 93.94 178 SER A CA 1
ATOM 1479 C C . SER A 1 178 ? 14.273 19.834 -3.136 1.00 93.94 178 SER A C 1
ATOM 1481 O O . SER A 1 178 ? 13.053 19.810 -2.979 1.00 93.94 178 SER A O 1
ATOM 1483 N N . ASN A 1 179 ? 14.891 20.876 -3.707 1.00 93.62 179 ASN A N 1
ATOM 1484 C CA . ASN A 1 179 ? 14.157 22.019 -4.244 1.00 93.62 179 ASN A CA 1
ATOM 1485 C C . ASN A 1 179 ? 13.244 21.615 -5.413 1.00 93.62 179 ASN A C 1
ATOM 1487 O O . ASN A 1 179 ? 12.079 21.999 -5.430 1.00 93.62 179 ASN A O 1
ATOM 1491 N N . VAL A 1 180 ? 13.723 20.803 -6.360 1.00 94.12 180 VAL A N 1
ATOM 1492 C CA . VAL A 1 180 ? 12.891 20.317 -7.476 1.00 94.12 180 VAL A CA 1
ATOM 1493 C C . VAL A 1 180 ? 11.693 19.519 -6.962 1.00 94.12 180 VAL A C 1
ATOM 1495 O O . VAL A 1 180 ? 10.563 19.820 -7.333 1.00 94.12 180 VAL A O 1
ATOM 1498 N N . VAL A 1 181 ? 11.910 18.549 -6.066 1.00 93.44 181 VAL A N 1
ATOM 1499 C CA . VAL A 1 181 ? 10.833 17.690 -5.545 1.00 93.44 181 VAL A CA 1
ATOM 1500 C C . VAL A 1 181 ? 9.790 18.501 -4.766 1.00 93.44 181 VAL A C 1
ATOM 1502 O O . VAL A 1 181 ? 8.594 18.243 -4.900 1.00 93.44 181 VAL A O 1
ATOM 1505 N N . LYS A 1 182 ? 10.204 19.513 -3.990 1.00 91.00 182 LYS A N 1
ATOM 1506 C CA . LYS A 1 182 ? 9.280 20.416 -3.276 1.00 91.00 182 LYS A CA 1
ATOM 1507 C C . LYS A 1 182 ? 8.393 21.240 -4.210 1.00 91.00 182 LYS A C 1
ATOM 1509 O O . LYS A 1 182 ? 7.282 21.582 -3.823 1.00 91.00 182 LYS A O 1
ATOM 1514 N N . ASN A 1 183 ? 8.864 21.520 -5.423 1.00 91.62 183 ASN A N 1
ATOM 1515 C CA . ASN A 1 183 ? 8.138 22.297 -6.426 1.00 91.62 183 ASN A CA 1
ATOM 1516 C C . ASN A 1 183 ? 7.362 21.426 -7.433 1.00 91.62 183 ASN A C 1
ATOM 1518 O O . ASN A 1 183 ? 6.777 21.959 -8.376 1.00 91.62 183 ASN A O 1
ATOM 1522 N N . LEU A 1 184 ? 7.337 20.097 -7.268 1.00 92.06 184 LEU A N 1
ATOM 1523 C CA . LEU A 1 184 ? 6.536 19.232 -8.133 1.00 92.06 184 LEU A CA 1
ATOM 1524 C C . LEU A 1 184 ? 5.036 19.460 -7.877 1.00 92.06 184 LEU A C 1
ATOM 1526 O O . LEU A 1 184 ? 4.587 19.292 -6.744 1.00 92.06 184 LEU A O 1
ATOM 1530 N N . PRO A 1 185 ? 4.226 19.747 -8.915 1.00 92.06 185 PRO A N 1
ATOM 1531 C CA . PRO A 1 185 ? 2.791 19.988 -8.745 1.00 92.06 185 PRO A CA 1
ATOM 1532 C C . PRO A 1 185 ? 2.015 18.725 -8.348 1.00 92.06 185 PRO A C 1
ATOM 1534 O O . PRO A 1 185 ? 0.944 18.816 -7.757 1.00 92.06 185 PRO A O 1
ATOM 1537 N N . LYS A 1 186 ? 2.539 17.544 -8.699 1.00 93.38 186 LYS A N 1
ATOM 1538 C CA . LYS A 1 186 ? 1.935 16.233 -8.429 1.00 93.38 186 LYS A CA 1
ATOM 1539 C C . LYS A 1 186 ? 3.002 15.281 -7.902 1.00 93.38 186 LYS A C 1
ATOM 1541 O O . LYS A 1 186 ? 3.644 14.563 -8.672 1.00 93.38 186 LYS A O 1
ATOM 1546 N N . ILE A 1 187 ? 3.233 15.315 -6.592 1.00 93.06 187 ILE A N 1
ATOM 1547 C CA . ILE A 1 187 ? 4.267 14.505 -5.936 1.00 93.06 187 ILE A CA 1
ATOM 1548 C C . ILE A 1 187 ? 4.028 12.999 -6.110 1.00 93.06 187 ILE A C 1
ATOM 1550 O O . ILE A 1 187 ? 4.977 12.223 -6.210 1.00 93.06 187 ILE A O 1
ATOM 1554 N N . GLU A 1 188 ? 2.767 12.583 -6.230 1.00 95.38 188 GLU A N 1
ATOM 1555 C CA . GLU A 1 188 ? 2.395 11.189 -6.433 1.00 95.38 188 GLU A CA 1
ATOM 1556 C C . GLU A 1 188 ? 2.998 10.600 -7.715 1.00 95.38 188 GLU A C 1
ATOM 1558 O O . GLU A 1 188 ? 3.314 9.413 -7.740 1.00 95.38 188 GLU A O 1
ATOM 1563 N N . LEU A 1 189 ? 3.232 11.417 -8.753 1.00 95.75 189 LEU A N 1
ATOM 1564 C CA . LEU A 1 189 ? 3.838 10.958 -10.006 1.00 95.75 189 LEU A CA 1
ATOM 1565 C C . LEU A 1 189 ? 5.290 10.520 -9.807 1.00 95.75 189 LEU A C 1
ATOM 1567 O O . LEU A 1 189 ? 5.725 9.557 -10.435 1.00 95.75 189 LEU A O 1
ATOM 1571 N N . LEU A 1 190 ? 6.023 11.169 -8.896 1.00 95.94 190 LEU A N 1
ATOM 1572 C CA . LEU A 1 190 ? 7.375 10.747 -8.534 1.00 95.94 190 LEU A CA 1
ATOM 1573 C C . LEU A 1 190 ? 7.349 9.373 -7.854 1.00 95.94 190 LEU A C 1
ATOM 1575 O O . LEU A 1 190 ? 8.163 8.509 -8.170 1.00 95.94 190 LEU A O 1
ATOM 1579 N N . TYR A 1 191 ? 6.390 9.141 -6.956 1.00 97.00 191 TYR A N 1
ATOM 1580 C CA . TYR A 1 191 ? 6.258 7.853 -6.271 1.00 97.00 191 TYR A CA 1
ATOM 1581 C C . TYR A 1 191 ? 5.804 6.743 -7.216 1.00 97.00 191 TYR A C 1
ATOM 1583 O O . TYR A 1 191 ? 6.313 5.629 -7.121 1.00 97.00 191 TYR A O 1
ATOM 1591 N N . ILE A 1 192 ? 4.910 7.045 -8.161 1.00 97.38 192 ILE A N 1
ATOM 1592 C CA . ILE A 1 192 ? 4.527 6.119 -9.233 1.00 97.38 192 ILE A CA 1
ATOM 1593 C C . ILE A 1 192 ? 5.752 5.785 -10.088 1.00 97.38 192 ILE A C 1
ATOM 1595 O O . ILE A 1 192 ? 6.047 4.611 -10.279 1.00 97.38 192 ILE A O 1
ATOM 1599 N N . ALA A 1 193 ? 6.532 6.778 -10.524 1.00 96.50 193 ALA A N 1
ATOM 1600 C CA . ALA A 1 193 ? 7.768 6.525 -11.264 1.00 96.50 193 ALA A CA 1
ATOM 1601 C C . ALA A 1 193 ? 8.725 5.611 -10.476 1.00 96.50 193 ALA A C 1
ATOM 1603 O O . ALA A 1 193 ? 9.238 4.639 -11.024 1.00 96.50 193 ALA A O 1
ATOM 1604 N N . GLY A 1 194 ? 8.893 5.852 -9.171 1.00 96.62 194 GLY A N 1
ATOM 1605 C CA . GLY A 1 194 ? 9.674 4.986 -8.286 1.00 96.62 194 GLY A CA 1
ATOM 1606 C C . GLY A 1 194 ? 9.126 3.560 -8.171 1.00 96.62 194 GLY A C 1
ATOM 1607 O O . GLY A 1 194 ? 9.904 2.610 -8.191 1.00 96.62 194 GLY A O 1
ATOM 1608 N N . LEU A 1 195 ? 7.805 3.378 -8.099 1.00 97.19 195 LEU A N 1
ATOM 1609 C CA . LEU A 1 195 ? 7.175 2.052 -8.068 1.00 97.19 195 LEU A CA 1
ATOM 1610 C C . LEU A 1 195 ? 7.364 1.282 -9.382 1.00 97.19 195 LEU A C 1
ATOM 1612 O O . LEU A 1 195 ? 7.531 0.065 -9.344 1.00 97.19 195 LEU A O 1
ATOM 1616 N N . TYR A 1 196 ? 7.355 1.975 -10.524 1.00 97.00 196 TYR A N 1
ATOM 1617 C CA . TYR A 1 196 ? 7.397 1.347 -11.847 1.00 97.00 196 TYR A CA 1
ATOM 1618 C C . TYR A 1 196 ? 8.798 1.264 -12.473 1.00 97.00 196 TYR A C 1
ATOM 1620 O O . TYR A 1 196 ? 8.949 0.576 -13.480 1.00 97.00 196 TYR A O 1
ATOM 1628 N N . HIS A 1 197 ? 9.826 1.890 -11.880 1.00 94.44 197 HIS A N 1
ATOM 1629 C CA . HIS A 1 197 ? 11.154 2.018 -12.505 1.00 94.44 197 HIS A CA 1
ATOM 1630 C C . HIS A 1 197 ? 11.795 0.677 -12.909 1.00 94.44 197 HIS A C 1
ATOM 1632 O O . HIS A 1 197 ? 12.453 0.606 -13.939 1.00 94.44 197 HIS A O 1
ATOM 1638 N N . ASP A 1 198 ? 11.548 -0.383 -12.131 1.00 91.12 198 ASP A N 1
ATOM 1639 C CA . ASP A 1 198 ? 12.131 -1.720 -12.312 1.00 91.12 198 ASP A CA 1
ATOM 1640 C C . ASP A 1 198 ? 11.086 -2.854 -12.245 1.00 91.12 198 ASP A C 1
ATOM 1642 O O . ASP A 1 198 ? 11.397 -4.034 -12.052 1.00 91.12 198 ASP A O 1
ATOM 1646 N N . ILE A 1 199 ? 9.810 -2.515 -12.429 1.00 93.44 199 ILE A N 1
ATOM 1647 C CA . ILE A 1 199 ? 8.660 -3.393 -12.146 1.00 93.44 199 ILE A CA 1
ATOM 1648 C C . ILE A 1 199 ? 8.566 -4.644 -13.036 1.00 93.44 199 ILE A C 1
ATOM 1650 O O . ILE A 1 199 ? 7.876 -5.622 -12.720 1.00 93.44 199 ILE A O 1
ATOM 1654 N N . ALA A 1 200 ? 9.278 -4.637 -14.163 1.00 92.19 200 ALA A N 1
ATOM 1655 C CA . ALA A 1 200 ? 9.317 -5.739 -15.114 1.00 92.19 200 ALA A CA 1
ATOM 1656 C C . ALA A 1 200 ? 10.596 -6.590 -15.033 1.00 92.19 200 ALA A C 1
ATOM 1658 O O . ALA A 1 200 ? 10.788 -7.489 -15.859 1.00 92.19 200 ALA A O 1
ATOM 1659 N N . LYS A 1 201 ? 11.459 -6.372 -14.030 1.00 86.56 201 LYS A N 1
ATOM 1660 C CA . LYS A 1 201 ? 12.660 -7.193 -13.833 1.00 86.56 201 LYS A CA 1
ATOM 1661 C C . LYS A 1 201 ? 12.327 -8.688 -13.721 1.00 86.56 201 LYS A C 1
ATOM 1663 O O . LYS A 1 201 ? 11.388 -9.118 -13.044 1.00 86.56 201 LYS A O 1
ATOM 1668 N N . GLY A 1 202 ? 13.133 -9.504 -14.403 1.00 83.69 202 GLY A N 1
ATOM 1669 C CA . GLY A 1 202 ? 12.996 -10.962 -14.413 1.00 83.69 202 GLY A CA 1
ATOM 1670 C C . GLY A 1 202 ? 11.818 -11.496 -15.237 1.00 83.69 202 GLY A C 1
ATOM 1671 O O . GLY A 1 202 ? 11.336 -12.586 -14.930 1.00 83.69 202 GLY A O 1
ATOM 1672 N N . ARG A 1 203 ? 11.327 -10.738 -16.232 1.00 86.12 203 ARG A N 1
ATOM 1673 C CA . ARG A 1 203 ? 10.320 -11.187 -17.219 1.00 86.12 203 ARG A CA 1
ATOM 1674 C C . ARG A 1 203 ? 10.911 -11.615 -18.576 1.00 86.12 203 ARG A C 1
ATOM 1676 O O . ARG A 1 203 ? 10.163 -12.075 -19.428 1.00 86.12 203 ARG A O 1
ATOM 1683 N N . GLY A 1 204 ? 12.233 -11.512 -18.749 1.00 81.88 204 GLY A N 1
ATOM 1684 C CA . GLY A 1 204 ? 12.908 -11.716 -20.038 1.00 81.88 204 GLY A CA 1
ATOM 1685 C C . GLY A 1 204 ? 12.758 -10.502 -20.966 1.00 81.88 204 GLY A C 1
ATOM 1686 O O . GLY A 1 204 ? 11.801 -9.744 -20.848 1.00 81.88 204 GLY A O 1
ATOM 1687 N N . GLY A 1 205 ? 13.722 -10.292 -21.865 1.00 87.19 205 GLY A N 1
ATOM 1688 C CA . GLY A 1 205 ? 13.745 -9.122 -22.751 1.00 87.19 205 GLY A CA 1
ATOM 1689 C C . GLY A 1 205 ? 14.109 -7.805 -22.050 1.00 87.19 205 GLY A C 1
ATOM 1690 O O . GLY A 1 205 ? 14.700 -7.789 -20.969 1.00 87.19 205 GLY A O 1
ATOM 1691 N N . ASP A 1 206 ? 13.771 -6.692 -22.700 1.00 90.44 206 ASP A N 1
ATOM 1692 C CA . ASP A 1 206 ? 14.041 -5.335 -22.219 1.00 90.44 206 ASP A CA 1
ATOM 1693 C C . ASP A 1 206 ? 13.016 -4.930 -21.142 1.00 90.44 206 ASP A C 1
ATOM 1695 O O . ASP A 1 206 ? 11.858 -4.613 -21.433 1.00 90.44 206 ASP A O 1
ATOM 1699 N N . HIS A 1 207 ? 13.445 -4.966 -19.878 1.00 88.50 207 HIS A N 1
ATOM 1700 C CA . HIS A 1 207 ? 12.589 -4.666 -18.730 1.00 88.50 207 HIS A CA 1
ATOM 1701 C C . HIS A 1 207 ? 12.125 -3.206 -18.701 1.00 88.50 207 HIS A C 1
ATOM 1703 O O . HIS A 1 207 ? 11.042 -2.944 -18.184 1.00 88.50 207 HIS A O 1
ATOM 1709 N N . SER A 1 208 ? 12.869 -2.265 -19.284 1.00 89.56 208 SER A N 1
ATOM 1710 C CA . SER A 1 208 ? 12.437 -0.869 -19.357 1.00 89.56 208 SER A CA 1
ATOM 1711 C C . SER A 1 208 ? 11.244 -0.724 -20.305 1.00 89.56 208 SER A C 1
ATOM 1713 O O . SER A 1 208 ? 10.256 -0.075 -19.959 1.00 89.56 208 SER A O 1
ATOM 1715 N N . LYS A 1 209 ? 11.265 -1.410 -21.458 1.00 93.50 209 LYS A N 1
ATOM 1716 C CA . LYS A 1 209 ? 10.118 -1.437 -22.389 1.00 93.50 209 LYS A CA 1
ATOM 1717 C C . LYS A 1 209 ? 8.893 -2.122 -21.790 1.00 93.50 209 LYS A C 1
ATOM 1719 O O . LYS A 1 209 ? 7.780 -1.632 -21.954 1.00 93.50 209 LYS A O 1
ATOM 1724 N N . LEU A 1 210 ? 9.081 -3.235 -21.082 1.00 94.06 210 LEU A N 1
ATOM 1725 C CA . LEU A 1 210 ? 7.979 -3.926 -20.404 1.00 94.06 210 LEU A CA 1
ATOM 1726 C C . LEU A 1 210 ? 7.409 -3.096 -19.243 1.00 94.06 210 LEU A C 1
ATOM 1728 O O . LEU A 1 210 ? 6.194 -3.028 -19.082 1.00 94.06 210 LEU A O 1
ATOM 1732 N N . GLY A 1 211 ? 8.269 -2.438 -18.462 1.00 94.88 211 GLY A N 1
ATOM 1733 C CA . GLY A 1 211 ? 7.858 -1.554 -17.371 1.00 94.88 211 GLY A CA 1
ATOM 1734 C C . GLY A 1 211 ? 7.090 -0.329 -17.867 1.00 94.88 211 GLY A C 1
ATOM 1735 O O . GLY A 1 211 ? 6.125 0.081 -17.230 1.00 94.88 211 GLY A O 1
ATOM 1736 N N . MET A 1 212 ? 7.449 0.203 -19.040 1.00 95.62 212 MET A N 1
ATOM 1737 C CA . MET A 1 212 ? 6.693 1.270 -19.703 1.00 95.62 212 MET A CA 1
ATOM 1738 C C . MET A 1 212 ? 5.247 0.848 -20.003 1.00 95.62 212 MET A C 1
ATOM 1740 O O . MET A 1 212 ? 4.332 1.626 -19.749 1.00 95.62 212 MET A O 1
ATOM 1744 N N . ILE A 1 213 ? 5.024 -0.373 -20.506 1.00 96.19 213 ILE A N 1
ATOM 1745 C CA . ILE A 1 213 ? 3.669 -0.896 -20.760 1.00 96.19 213 ILE A CA 1
ATOM 1746 C C . ILE A 1 213 ? 2.894 -1.000 -19.439 1.00 96.19 213 ILE A C 1
ATOM 1748 O O . ILE A 1 213 ? 1.801 -0.445 -19.337 1.00 96.19 213 ILE A O 1
ATOM 1752 N N . ASP A 1 214 ? 3.490 -1.612 -18.407 1.00 96.75 214 ASP A N 1
ATOM 1753 C CA . ASP A 1 214 ? 2.864 -1.731 -17.081 1.00 96.75 214 ASP A CA 1
ATOM 1754 C C . ASP A 1 214 ? 2.492 -0.346 -16.499 1.00 96.75 214 ASP A C 1
ATOM 1756 O O . ASP A 1 214 ? 1.421 -0.179 -15.913 1.00 96.75 214 ASP A O 1
ATOM 1760 N N . ALA A 1 215 ? 3.355 0.661 -16.675 1.00 97.00 215 ALA A N 1
ATOM 1761 C CA . ALA A 1 215 ? 3.114 2.025 -16.211 1.00 97.00 215 ALA A CA 1
ATOM 1762 C C . ALA A 1 215 ? 1.983 2.717 -16.992 1.00 97.00 215 ALA A C 1
ATOM 1764 O O . ALA A 1 215 ? 1.142 3.384 -16.390 1.00 97.00 215 ALA A O 1
ATOM 1765 N N . ILE A 1 216 ? 1.916 2.534 -18.316 1.00 96.31 216 ILE A N 1
ATOM 1766 C CA . ILE A 1 216 ? 0.815 3.050 -19.146 1.00 96.31 216 ILE A CA 1
ATOM 1767 C C . ILE A 1 216 ? -0.518 2.443 -18.695 1.00 96.31 216 ILE A C 1
ATOM 1769 O O . ILE A 1 216 ? -1.504 3.167 -18.538 1.00 96.31 216 ILE A O 1
ATOM 1773 N N . ASP A 1 217 ? -0.552 1.135 -18.454 1.00 96.56 217 ASP A N 1
ATOM 1774 C CA . ASP A 1 217 ? -1.763 0.441 -18.016 1.00 96.56 217 ASP A CA 1
ATOM 1775 C C . ASP A 1 217 ? -2.181 0.867 -16.604 1.00 96.56 217 ASP A C 1
ATOM 1777 O O . ASP A 1 217 ? -3.372 1.052 -16.335 1.00 96.56 217 ASP A O 1
ATOM 1781 N N . PHE A 1 218 ? -1.217 1.112 -15.710 1.00 97.25 218 PHE A N 1
ATOM 1782 C CA . PHE A 1 218 ? -1.483 1.742 -14.418 1.00 97.25 218 PHE A CA 1
ATOM 1783 C C . PHE A 1 218 ? -2.117 3.125 -14.582 1.00 97.25 218 PHE A C 1
ATOM 1785 O O . PHE A 1 218 ? -3.160 3.375 -13.975 1.00 97.25 218 PHE A O 1
ATOM 1792 N N . CYS A 1 219 ? -1.532 3.997 -15.409 1.00 96.62 219 CYS A N 1
ATOM 1793 C CA . CYS A 1 219 ? -2.030 5.354 -15.631 1.00 96.62 219 CYS A CA 1
ATOM 1794 C C . CYS A 1 219 ? -3.459 5.355 -16.184 1.00 96.62 219 CYS A C 1
ATOM 1796 O O . CYS A 1 219 ? -4.306 6.084 -15.669 1.00 96.62 219 CYS A O 1
ATOM 1798 N N . LYS A 1 220 ? -3.753 4.496 -17.170 1.00 96.00 220 LYS A N 1
ATOM 1799 C CA . LYS A 1 220 ? -5.105 4.336 -17.732 1.00 96.00 220 LYS A CA 1
ATOM 1800 C C . LYS A 1 220 ? -6.109 3.897 -16.669 1.00 96.00 220 LYS A C 1
ATOM 1802 O O . LYS A 1 220 ? -7.155 4.523 -16.518 1.00 96.00 220 LYS A O 1
ATOM 1807 N N . ARG A 1 221 ? -5.771 2.853 -15.907 1.00 96.25 221 ARG A N 1
ATOM 1808 C CA . ARG A 1 221 ? -6.622 2.310 -14.839 1.00 96.25 221 ARG A CA 1
ATOM 1809 C C . ARG A 1 221 ? -6.847 3.304 -13.697 1.00 96.25 221 ARG A C 1
ATOM 1811 O O . ARG A 1 221 ? -7.905 3.281 -13.088 1.00 96.25 221 ARG A O 1
ATOM 1818 N N . HIS A 1 222 ? -5.880 4.182 -13.427 1.00 97.25 222 HIS A N 1
ATOM 1819 C CA . HIS A 1 222 ? -5.979 5.205 -12.379 1.00 97.25 222 HIS A CA 1
ATOM 1820 C C . HIS A 1 222 ? -6.449 6.572 -12.884 1.00 97.25 222 HIS A C 1
ATOM 1822 O O . HIS A 1 222 ? -6.375 7.554 -12.144 1.00 97.25 222 HIS A O 1
ATOM 1828 N N . HIS A 1 223 ? -6.931 6.649 -14.128 1.00 94.62 223 HIS A N 1
ATOM 1829 C CA . HIS A 1 223 ? -7.431 7.880 -14.741 1.00 94.62 223 HIS A CA 1
ATOM 1830 C C . HIS A 1 223 ? -6.433 9.048 -14.665 1.00 94.62 223 HIS A C 1
ATOM 1832 O O . HIS A 1 223 ? -6.816 10.209 -14.501 1.00 94.62 223 HIS A O 1
ATOM 1838 N N . LEU A 1 224 ? -5.135 8.749 -14.777 1.00 92.44 224 LEU A N 1
ATOM 1839 C CA . LEU A 1 224 ? -4.111 9.775 -14.907 1.00 92.44 224 LEU A CA 1
ATOM 1840 C C . LEU A 1 224 ? -4.168 10.325 -16.331 1.00 92.44 224 LEU A C 1
ATOM 1842 O O . LEU A 1 224 ? -3.980 9.593 -17.301 1.00 92.44 224 LEU A O 1
ATOM 1846 N N . SER A 1 225 ? -4.475 11.618 -16.437 1.00 75.69 225 SER A N 1
ATOM 1847 C CA . SER A 1 225 ? -4.516 12.338 -17.707 1.00 75.69 225 SER A CA 1
ATOM 1848 C C . SER A 1 225 ? -3.171 12.236 -18.426 1.00 75.69 225 SER A C 1
ATOM 1850 O O . SER A 1 225 ? -2.127 12.415 -17.792 1.00 75.69 225 SER A O 1
ATOM 1852 N N . SER A 1 226 ? -3.231 11.976 -19.732 1.00 55.28 226 SER A N 1
ATOM 1853 C CA . SER A 1 226 ? -2.112 12.171 -20.664 1.00 55.28 226 SER A CA 1
ATOM 1854 C C . SER A 1 226 ? -1.791 13.652 -20.820 1.00 55.28 226 SER A C 1
ATOM 1856 O O . SER A 1 226 ? -2.751 14.453 -20.750 1.00 55.28 226 SER A O 1
#

pLDDT: mean 89.03, std 13.11, range [43.88, 98.81]

Radius of gyration: 18.38 Å; chains: 1; bounding box: 47×40×56 Å

Secondary structure (DSSP, 8-state):
-HHHHHHHHHHHHHHHHIIIIITTTPPP-EEE-SSSEEEETTEEEESSTTHHHH-TTHHHHHHHHHHH-TT--EE-HHHHHHHHHHGGG-SHHHHH-HHHHHHHHHHHH-SS-HHHHHHHHHHTT-HHHHSHHHHTTTT-B--STT--SBHHHHHHHHHHHHHHTTSHHHHHHSHHHHHHHHT-S-HHHHHHHHHHTTTTTTSSS-HHHHHHHHHHHHHHHTT---

Sequence (226 aa):
RTVGTLRGLNDLLLQHFDEVILRLGERERITPLNNRFQIRNDYLEVIDEKVFTRAPFALIEVFVLCAQNPQIEGVRASTIRLIRDNRHLIDDEFRADIRCVTLFMELLRSPNKVTFQLRRMARYGILGRYLPEFGKIMGKMQHDLFHIYTVDAHTLQVVENMRRLWLPETAHEFPLVSNVVKNLPKIELLYIAGLYHDIAKGRGGDHSKLGMIDAIDFCKRHHLSS

Foldseek 3Di:
DPPLLVVLVVVLVVLCCCVPPVCPPPDWDWADDDQFWIQTPLAIEGPDLCSCVVPVLVLLVNLLVCLQDVSRPYHHSSVLVSSLVSLVVLDPVVLLDLSNLVSLLSLLVRLGCSLVSCVVCVSSVNNCSSQVLLVVQPPAFDPDPPTPDGPNVQLSVQLVVLSCLCPPVCCVVPVPSSVVCVPDPRNSVVNLCSNLVQSQPPVDDDSNVVSVVSSVVSCVSSVPDD